Protein AF-A0A941NLG3-F1 (afdb_monomer_lite)

Radius of gyration: 41.36 Å; chains: 1; bounding box: 84×37×134 Å

Structure (mmCIF, N/CA/C/O backbone):
data_AF-A0A941NLG3-F1
#
_entry.id   AF-A0A941NLG3-F1
#
loop_
_atom_site.group_PDB
_atom_site.id
_atom_site.type_symbol
_atom_site.label_atom_id
_atom_site.label_alt_id
_atom_site.label_comp_id
_atom_site.label_asym_id
_atom_site.label_entity_id
_atom_site.label_seq_id
_atom_site.pdbx_PDB_ins_code
_atom_site.Cartn_x
_atom_site.Cartn_y
_atom_site.Cartn_z
_atom_site.occupancy
_atom_site.B_iso_or_equiv
_atom_site.auth_seq_id
_atom_site.auth_comp_id
_atom_site.auth_asym_id
_atom_site.auth_atom_id
_atom_site.pdbx_PDB_model_num
ATOM 1 N N . LEU A 1 1 ? -12.494 -14.602 -20.067 1.00 68.62 1 LEU A N 1
ATOM 2 C CA . LEU A 1 1 ? -12.617 -13.987 -18.723 1.00 68.62 1 LEU A CA 1
ATOM 3 C C . LEU A 1 1 ? -13.965 -13.295 -18.565 1.00 68.62 1 LEU A C 1
ATOM 5 O O . LEU A 1 1 ? -14.765 -13.778 -17.781 1.00 68.62 1 LEU A O 1
ATOM 9 N N . ASN A 1 2 ? -14.274 -12.268 -19.362 1.00 79.25 2 ASN A N 1
ATOM 10 C CA . ASN A 1 2 ? -15.507 -11.472 -19.199 1.00 79.25 2 ASN A CA 1
ATOM 11 C C . ASN A 1 2 ? -16.809 -12.283 -19.304 1.00 79.25 2 ASN A C 1
ATOM 13 O O . ASN A 1 2 ? -17.722 -12.085 -18.511 1.00 79.25 2 ASN A O 1
ATOM 17 N N . THR A 1 3 ? -16.872 -13.254 -20.218 1.00 78.94 3 THR A N 1
ATOM 18 C CA . THR A 1 3 ? -18.025 -14.158 -20.373 1.00 78.94 3 THR A CA 1
ATOM 19 C C . THR A 1 3 ? -18.253 -15.079 -19.174 1.00 78.94 3 THR A C 1
ATOM 21 O O . THR A 1 3 ? -19.396 -15.360 -18.837 1.00 78.94 3 THR A O 1
ATOM 24 N N . ALA A 1 4 ? -17.190 -15.517 -18.495 1.00 73.88 4 ALA A N 1
ATOM 25 C CA . ALA A 1 4 ? -17.286 -16.417 -17.343 1.00 73.88 4 ALA A CA 1
ATOM 26 C C . ALA A 1 4 ? -17.762 -15.709 -16.062 1.00 73.88 4 ALA A C 1
ATOM 28 O O . ALA A 1 4 ? -18.190 -16.367 -15.122 1.00 73.88 4 ALA A O 1
ATOM 29 N N . MET A 1 5 ? -17.701 -14.375 -16.025 1.00 78.06 5 MET A N 1
ATOM 30 C CA . MET A 1 5 ? -18.020 -13.571 -14.840 1.00 78.06 5 MET A CA 1
ATOM 31 C C . MET A 1 5 ? -19.452 -13.029 -14.841 1.00 78.06 5 MET A C 1
ATOM 33 O O . MET A 1 5 ? -19.782 -12.202 -13.995 1.00 78.06 5 MET A O 1
ATOM 37 N N . GLY A 1 6 ? -20.295 -13.438 -15.798 1.00 78.81 6 GLY A N 1
ATOM 38 C CA . GLY A 1 6 ? -21.723 -13.095 -15.824 1.00 78.81 6 GLY A CA 1
ATOM 39 C C . GLY A 1 6 ? -22.027 -11.590 -15.808 1.00 78.81 6 GLY A C 1
ATOM 40 O O . GLY A 1 6 ? -23.097 -11.187 -15.369 1.00 78.81 6 GLY A O 1
ATOM 41 N N . GLY A 1 7 ? -21.076 -10.749 -16.229 1.00 82.12 7 GLY A N 1
ATOM 42 C CA . GLY A 1 7 ? -21.200 -9.292 -16.164 1.00 82.12 7 GLY A CA 1
ATOM 43 C C . GLY A 1 7 ? -20.934 -8.667 -14.789 1.00 82.12 7 GLY A C 1
ATOM 44 O O . GLY A 1 7 ? -21.108 -7.462 -14.658 1.00 82.12 7 GLY A O 1
ATOM 45 N N . ALA A 1 8 ? -20.489 -9.421 -13.777 1.00 86.50 8 ALA A N 1
ATOM 46 C CA . ALA A 1 8 ? -20.117 -8.869 -12.468 1.00 86.50 8 ALA A CA 1
ATOM 47 C C . ALA A 1 8 ? -18.795 -8.081 -12.504 1.00 86.50 8 ALA A C 1
ATOM 49 O O . ALA A 1 8 ? -18.623 -7.099 -11.779 1.00 86.50 8 ALA A O 1
ATOM 50 N N . ALA A 1 9 ? -17.872 -8.483 -13.381 1.00 85.88 9 ALA A N 1
ATOM 51 C CA . ALA A 1 9 ? -16.594 -7.816 -13.595 1.00 85.88 9 ALA A CA 1
ATOM 52 C C . ALA A 1 9 ? -16.185 -7.839 -15.075 1.00 85.88 9 ALA A C 1
ATOM 54 O O . ALA A 1 9 ? -16.493 -8.780 -15.810 1.00 85.88 9 ALA A O 1
ATOM 55 N N . ILE A 1 10 ? -15.452 -6.807 -15.484 1.00 87.56 10 ILE A N 1
ATOM 56 C CA . ILE A 1 10 ? -14.858 -6.629 -16.807 1.00 87.56 10 ILE A CA 1
ATOM 57 C C . ILE A 1 10 ? -13.340 -6.613 -16.642 1.00 87.56 10 ILE A C 1
ATOM 59 O O . ILE A 1 10 ? -12.802 -5.875 -15.823 1.00 87.56 10 ILE A O 1
ATOM 63 N N . PHE A 1 11 ? -12.659 -7.424 -17.437 1.00 89.44 11 PHE A N 1
ATOM 64 C CA . PHE A 1 11 ? -11.212 -7.501 -17.553 1.00 89.44 11 PHE A CA 1
ATOM 65 C C . PHE A 1 11 ? -10.789 -6.885 -18.883 1.00 89.44 11 PHE A C 1
ATOM 67 O O . PHE A 1 11 ? -11.345 -7.237 -19.931 1.00 89.44 11 PHE A O 1
ATOM 74 N N . THR A 1 12 ? -9.775 -6.025 -18.838 1.00 90.62 12 THR A N 1
ATOM 75 C CA . THR A 1 12 ? -9.223 -5.342 -20.012 1.00 90.62 12 THR A CA 1
ATOM 76 C C . THR A 1 12 ? -7.717 -5.546 -20.054 1.00 90.62 12 THR A C 1
ATOM 78 O O . THR A 1 12 ? -7.033 -5.259 -19.075 1.00 90.62 12 THR A O 1
ATOM 81 N N . LEU A 1 13 ? -7.199 -6.037 -21.184 1.00 91.81 13 LEU A N 1
ATOM 82 C CA . LEU A 1 13 ? -5.766 -6.010 -21.468 1.00 91.81 13 LEU A CA 1
ATOM 83 C C . LEU A 1 13 ? -5.416 -4.611 -21.975 1.00 91.81 13 LEU A C 1
ATOM 85 O O . LEU A 1 13 ? -5.887 -4.191 -23.032 1.00 91.81 13 LEU A O 1
ATOM 89 N N . ASN A 1 14 ? -4.624 -3.892 -21.198 1.00 91.19 14 ASN A N 1
ATOM 90 C CA . ASN A 1 14 ? -4.189 -2.546 -21.519 1.00 91.19 14 ASN A CA 1
ATOM 91 C C . ASN A 1 14 ? -3.053 -2.587 -22.555 1.00 91.19 14 ASN A C 1
ATOM 93 O O . ASN A 1 14 ? -2.390 -3.609 -22.749 1.00 91.19 14 ASN A O 1
ATOM 97 N N . SER A 1 15 ? -2.791 -1.456 -23.211 1.00 93.06 15 SER A N 1
ATOM 98 C CA . SER A 1 15 ? -1.728 -1.336 -24.222 1.00 93.06 15 SER A CA 1
ATOM 99 C C . SER A 1 15 ? -0.315 -1.563 -23.671 1.00 93.06 15 SER A C 1
ATOM 101 O O . SER A 1 15 ? 0.600 -1.837 -24.440 1.00 93.06 15 SER A O 1
ATOM 103 N N . ASP A 1 16 ? -0.132 -1.448 -22.355 1.00 87.69 16 ASP A N 1
ATOM 104 C CA . ASP A 1 16 ? 1.122 -1.735 -21.648 1.00 87.69 16 ASP A CA 1
ATOM 105 C C . ASP A 1 16 ? 1.274 -3.219 -21.255 1.00 87.69 16 ASP A C 1
ATOM 107 O O . ASP A 1 16 ? 2.265 -3.601 -20.634 1.00 87.69 16 ASP A O 1
ATOM 111 N N . GLY A 1 17 ? 0.301 -4.064 -21.612 1.00 89.19 17 GLY A N 1
ATOM 112 C CA . GLY A 1 17 ? 0.284 -5.488 -21.290 1.00 89.19 17 GLY A CA 1
ATOM 113 C C . GLY A 1 17 ? -0.238 -5.820 -19.891 1.00 89.19 17 GLY A C 1
ATOM 114 O O . GLY A 1 17 ? -0.323 -7.000 -19.559 1.00 89.19 17 GLY A O 1
ATOM 115 N N . SER A 1 18 ? -0.616 -4.833 -19.073 1.00 88.69 18 SER A N 1
ATOM 116 C CA . SER A 1 18 ? -1.280 -5.078 -17.789 1.00 88.69 18 SER A CA 1
ATOM 117 C C . SER A 1 18 ? -2.747 -5.481 -17.985 1.00 88.69 18 SER A C 1
ATOM 119 O O . SER A 1 18 ? -3.383 -5.116 -18.974 1.00 88.69 18 SER A O 1
ATOM 121 N N . VAL A 1 19 ? -3.310 -6.233 -17.035 1.00 90.06 19 VAL A N 1
ATOM 122 C CA . VAL A 1 19 ? -4.747 -6.549 -17.014 1.00 90.06 19 VAL A CA 1
ATOM 123 C C . VAL A 1 19 ? -5.410 -5.726 -15.919 1.00 90.06 19 VAL A C 1
ATOM 125 O O . VAL A 1 19 ? -5.069 -5.863 -14.748 1.00 90.06 19 VAL A O 1
ATOM 128 N N . SER A 1 20 ? -6.375 -4.887 -16.291 1.00 86.81 20 SER A N 1
ATOM 129 C CA . SER A 1 20 ? -7.214 -4.150 -15.344 1.00 86.81 20 SER A CA 1
ATOM 130 C C . SER A 1 20 ? -8.547 -4.858 -15.122 1.00 86.81 20 SER A C 1
ATOM 132 O O . SER A 1 20 ? -9.056 -5.550 -16.006 1.00 86.81 20 SER A O 1
ATOM 134 N N . THR A 1 21 ? -9.114 -4.686 -13.927 1.00 85.38 21 THR A N 1
ATOM 135 C CA . THR A 1 21 ? -10.413 -5.248 -13.547 1.00 85.38 21 THR A CA 1
ATOM 136 C C . THR A 1 21 ? -11.351 -4.134 -13.102 1.00 85.38 21 THR A C 1
ATOM 138 O O . THR A 1 21 ? -11.034 -3.409 -12.160 1.00 85.38 21 THR A O 1
ATOM 141 N N . ALA A 1 22 ? -12.516 -4.024 -13.730 1.00 85.44 22 ALA A N 1
ATOM 142 C CA . ALA A 1 22 ? -13.567 -3.084 -13.362 1.00 85.44 22 ALA A CA 1
ATOM 143 C C . ALA A 1 22 ? -14.814 -3.852 -12.918 1.00 85.44 22 ALA A C 1
ATOM 145 O O . ALA A 1 22 ? -15.229 -4.806 -13.576 1.00 85.44 22 ALA A O 1
ATOM 146 N N . LYS A 1 23 ? -15.421 -3.450 -11.801 1.00 86.31 23 LYS A N 1
ATOM 147 C CA . LYS A 1 23 ? -16.693 -4.024 -11.349 1.00 86.31 23 LYS A CA 1
ATOM 148 C C . LYS A 1 23 ? -17.841 -3.417 -12.146 1.00 86.31 23 LYS A C 1
ATOM 150 O O . LYS A 1 23 ? -17.793 -2.243 -12.507 1.00 86.31 23 LYS A O 1
ATOM 155 N N . SER A 1 24 ? -18.881 -4.202 -12.390 1.00 84.81 24 SER A N 1
ATOM 156 C CA . SER A 1 24 ? -20.130 -3.661 -12.924 1.00 84.81 24 SER A CA 1
ATOM 157 C C . SER A 1 24 ? -20.839 -2.804 -11.878 1.00 84.81 24 SER A C 1
ATOM 159 O O . SER A 1 24 ? -20.788 -3.101 -10.684 1.00 84.81 24 SER A O 1
ATOM 161 N N . ALA A 1 25 ? -21.539 -1.760 -12.330 1.00 84.50 25 ALA A N 1
ATOM 162 C CA . ALA A 1 25 ? -22.321 -0.878 -11.464 1.00 84.50 25 ALA A CA 1
ATOM 163 C C . ALA A 1 25 ? -23.411 -1.628 -10.676 1.00 84.50 25 ALA A C 1
ATOM 165 O O . ALA A 1 25 ? -23.772 -1.209 -9.583 1.00 84.50 25 ALA A O 1
ATOM 166 N N . LEU A 1 26 ? -23.893 -2.764 -11.197 1.00 85.50 26 LEU A N 1
ATOM 167 C CA . LEU A 1 26 ? -24.867 -3.628 -10.518 1.00 85.50 26 LEU A CA 1
ATOM 168 C C . LEU A 1 26 ? -24.258 -4.440 -9.356 1.00 85.50 26 LEU A C 1
ATOM 170 O O . LEU A 1 26 ? -24.997 -5.039 -8.582 1.00 85.50 26 LEU A O 1
ATOM 174 N N . TYR A 1 27 ? -22.926 -4.475 -9.243 1.00 86.50 27 TYR A N 1
ATOM 175 C CA . TYR A 1 27 ? -22.173 -5.291 -8.286 1.00 86.50 27 TYR A CA 1
ATOM 176 C C . TYR A 1 27 ? -21.026 -4.489 -7.640 1.00 86.50 27 TYR A C 1
ATOM 178 O O . TYR A 1 27 ? -19.929 -5.013 -7.436 1.00 86.50 27 TYR A O 1
ATOM 186 N N . SER A 1 28 ? -21.249 -3.208 -7.325 1.00 82.00 28 SER A N 1
ATOM 187 C CA . SER A 1 28 ? -20.224 -2.298 -6.774 1.00 82.00 28 SER A CA 1
ATOM 188 C C . SER A 1 28 ? -19.527 -2.847 -5.521 1.00 82.00 28 SER A C 1
ATOM 190 O O . SER A 1 28 ? -18.303 -2.724 -5.370 1.00 82.00 28 SER A O 1
ATOM 192 N N . ASP A 1 29 ? -20.298 -3.520 -4.668 1.00 84.00 29 ASP A N 1
ATOM 193 C CA . ASP A 1 29 ? -19.856 -3.995 -3.353 1.00 84.00 29 ASP A CA 1
ATOM 194 C C . ASP A 1 29 ? -19.164 -5.363 -3.419 1.00 84.00 29 ASP A C 1
ATOM 196 O O . ASP A 1 29 ? -18.551 -5.816 -2.454 1.00 84.00 29 ASP A O 1
ATOM 200 N N . TYR A 1 30 ? -19.203 -6.023 -4.577 1.00 83.81 30 TYR A N 1
ATOM 201 C CA . TYR A 1 30 ? -18.624 -7.350 -4.743 1.00 83.81 30 TYR A CA 1
ATOM 202 C C . TYR A 1 30 ? -17.104 -7.253 -4.793 1.00 83.81 30 TYR A C 1
ATOM 204 O O . TYR A 1 30 ? -16.538 -6.331 -5.381 1.00 83.81 30 TYR A O 1
ATOM 212 N N . GLN A 1 31 ? -16.411 -8.218 -4.200 1.00 79.94 31 GLN A N 1
ATOM 213 C CA . GLN A 1 31 ? -14.958 -8.316 -4.291 1.00 79.94 31 GLN A CA 1
ATOM 214 C C . GLN A 1 31 ? -14.570 -9.510 -5.154 1.00 79.94 31 GLN A C 1
ATOM 216 O O . GLN A 1 31 ? -15.092 -10.611 -4.994 1.00 79.94 31 GLN A O 1
ATOM 221 N N . LEU A 1 32 ? -13.635 -9.285 -6.076 1.00 82.44 32 LEU A N 1
ATOM 222 C CA . LEU A 1 32 ? -13.057 -10.360 -6.864 1.00 82.44 32 LEU A CA 1
ATOM 223 C C . LEU A 1 32 ? -12.078 -11.143 -5.989 1.00 82.44 32 LEU A C 1
ATOM 225 O O . LEU A 1 32 ? -11.031 -10.617 -5.605 1.00 82.44 32 LEU A O 1
ATOM 229 N N . ASN A 1 33 ? -12.394 -12.408 -5.733 1.00 85.06 33 ASN A N 1
ATOM 230 C CA . ASN A 1 33 ? -11.494 -13.326 -5.055 1.00 85.06 33 ASN A CA 1
ATOM 231 C C . ASN A 1 33 ? -11.125 -14.495 -5.970 1.00 85.06 33 ASN A C 1
ATOM 233 O O . ASN A 1 33 ? -11.982 -15.060 -6.648 1.00 85.06 33 ASN A O 1
ATOM 237 N N . VAL A 1 34 ? -9.846 -14.865 -5.972 1.00 87.25 34 VAL A N 1
ATOM 238 C CA . VAL A 1 34 ? -9.349 -16.028 -6.712 1.00 87.25 34 VAL A CA 1
ATOM 239 C C . VAL A 1 34 ? -9.314 -17.211 -5.754 1.00 87.25 34 VAL A C 1
ATOM 241 O O . VAL A 1 34 ? -8.496 -17.242 -4.839 1.00 87.25 34 VAL A O 1
ATOM 244 N N . THR A 1 35 ? -10.210 -18.177 -5.957 1.00 87.81 35 THR A N 1
ATOM 245 C CA . THR A 1 35 ? -10.304 -19.398 -5.137 1.00 87.81 35 THR A CA 1
ATOM 246 C C . THR A 1 35 ? -9.395 -20.525 -5.631 1.00 87.81 35 THR A C 1
ATOM 248 O O . THR A 1 35 ? -9.057 -21.418 -4.861 1.00 87.81 35 THR A O 1
ATOM 251 N N . GLY A 1 36 ? -8.958 -20.469 -6.891 1.00 88.56 36 GLY A N 1
ATOM 252 C CA . GLY A 1 36 ? -7.983 -21.386 -7.471 1.00 88.56 36 GLY A CA 1
ATOM 253 C C . GLY A 1 36 ? -7.513 -20.919 -8.848 1.00 88.56 36 GLY A C 1
ATOM 254 O O . GLY A 1 36 ? -8.274 -20.305 -9.593 1.00 88.56 36 GLY A O 1
ATOM 255 N N . ASP A 1 37 ? -6.256 -21.215 -9.176 1.00 90.88 37 ASP A N 1
ATOM 256 C CA . ASP A 1 37 ? -5.672 -21.009 -10.503 1.00 90.88 37 ASP A CA 1
ATOM 257 C C . ASP A 1 37 ? -4.775 -22.209 -10.842 1.00 90.88 37 ASP A C 1
ATOM 259 O O . ASP A 1 37 ? -3.772 -22.456 -10.174 1.00 90.88 37 ASP A O 1
ATOM 263 N N . SER A 1 38 ? -5.159 -22.975 -11.865 1.00 93.06 38 SER A N 1
ATOM 264 C CA . SER A 1 38 ? -4.420 -24.150 -12.345 1.00 93.06 38 SER A CA 1
ATOM 265 C C . SER A 1 38 ? -3.520 -23.848 -13.546 1.00 93.06 38 SER A C 1
ATOM 267 O O . SER A 1 38 ? -2.965 -24.766 -14.150 1.00 93.06 38 SER A O 1
ATOM 269 N N . THR A 1 39 ? -3.413 -22.585 -13.956 1.00 93.31 39 THR A N 1
ATOM 270 C CA . THR A 1 39 ? -2.601 -22.190 -15.108 1.00 93.31 39 THR A CA 1
ATOM 271 C C . THR A 1 39 ? -1.119 -22.128 -14.749 1.00 93.31 39 THR A C 1
ATOM 273 O O . THR A 1 39 ? -0.739 -21.860 -13.609 1.00 93.31 39 THR A O 1
ATOM 276 N N . GLN A 1 40 ? -0.258 -22.368 -15.739 1.00 94.19 40 GLN A N 1
ATOM 277 C CA . GLN A 1 40 ? 1.193 -22.292 -15.581 1.00 94.19 40 GLN A CA 1
ATOM 278 C C . GLN A 1 40 ? 1.834 -21.681 -16.827 1.00 94.19 40 GLN A C 1
ATOM 280 O O . GLN A 1 40 ? 1.575 -22.106 -17.955 1.00 94.19 40 GLN A O 1
ATOM 285 N N . ARG A 1 41 ? 2.705 -20.689 -16.631 1.00 92.50 41 ARG A N 1
ATOM 286 C CA . ARG A 1 41 ? 3.483 -20.071 -17.708 1.00 92.50 41 ARG A CA 1
ATOM 287 C C . ARG A 1 41 ? 4.714 -20.914 -18.044 1.00 92.50 41 ARG A C 1
ATOM 289 O O . ARG A 1 41 ? 5.806 -20.655 -17.540 1.00 92.50 41 ARG A O 1
ATOM 296 N N . GLY A 1 42 ? 4.547 -21.891 -18.933 1.00 90.75 42 GLY A N 1
ATOM 297 C CA . GLY A 1 42 ? 5.646 -22.723 -19.440 1.00 90.75 42 GLY A CA 1
ATOM 298 C C . GLY A 1 42 ? 6.546 -23.251 -18.316 1.00 90.75 42 GLY A C 1
ATOM 299 O O . GLY A 1 42 ? 6.058 -23.693 -17.281 1.00 90.75 42 GLY A O 1
ATOM 300 N N . ALA A 1 43 ? 7.866 -23.136 -18.487 1.00 86.69 43 ALA A N 1
ATOM 301 C CA . ALA A 1 43 ? 8.841 -23.604 -17.499 1.00 86.69 43 ALA A CA 1
ATOM 302 C C . ALA A 1 43 ? 8.957 -22.726 -16.235 1.00 86.69 43 ALA A C 1
ATOM 304 O O . ALA A 1 43 ? 9.593 -23.146 -15.273 1.00 86.69 43 ALA A O 1
ATOM 305 N N . THR A 1 44 ? 8.381 -21.514 -16.205 1.00 86.62 44 THR A N 1
ATOM 306 C CA . THR A 1 44 ? 8.490 -20.639 -15.021 1.00 86.62 44 THR A CA 1
ATOM 307 C C . THR A 1 44 ? 7.474 -20.988 -13.936 1.00 86.62 44 THR A C 1
ATOM 309 O O . THR A 1 44 ? 7.610 -20.502 -12.818 1.00 86.62 44 THR A O 1
ATOM 312 N N . GLY A 1 45 ? 6.431 -21.770 -14.254 1.00 89.00 45 GLY A N 1
ATOM 313 C CA . GLY A 1 45 ? 5.401 -22.202 -13.296 1.00 89.00 45 GLY A CA 1
ATOM 314 C C . GLY A 1 45 ? 4.541 -21.072 -12.711 1.00 89.00 45 GLY A C 1
ATOM 315 O O . GLY A 1 45 ? 3.726 -21.304 -11.826 1.00 89.00 45 GLY A O 1
ATOM 316 N N . VAL A 1 46 ? 4.712 -19.836 -13.188 1.00 89.50 46 VAL A N 1
ATOM 317 C CA . VAL A 1 46 ? 3.953 -18.672 -12.714 1.00 89.50 46 VAL A CA 1
ATOM 318 C C . VAL A 1 46 ? 2.534 -18.767 -13.260 1.00 89.50 46 VAL A C 1
ATOM 320 O O . VAL A 1 46 ? 2.357 -18.879 -14.473 1.00 89.50 46 VAL A O 1
ATOM 323 N N . SER A 1 47 ? 1.540 -18.730 -12.377 1.00 92.31 47 SER A N 1
ATOM 324 C CA . SER A 1 47 ? 0.131 -18.775 -12.766 1.00 92.31 47 SER A CA 1
ATOM 325 C C . SER A 1 47 ? -0.331 -17.446 -13.374 1.00 92.31 47 SER A C 1
ATOM 327 O O . SER A 1 47 ? 0.277 -16.397 -13.145 1.00 92.31 47 SER A O 1
ATOM 329 N N . PHE A 1 48 ? -1.409 -17.472 -14.152 1.00 90.75 48 PHE A N 1
ATOM 330 C CA . PHE A 1 48 ? -1.991 -16.296 -14.793 1.00 90.75 48 PHE A CA 1
ATOM 331 C C . PHE A 1 48 ? -2.420 -15.248 -13.762 1.00 90.75 48 PHE A C 1
ATOM 333 O O . PHE A 1 48 ? -2.077 -14.073 -13.896 1.00 90.75 48 PHE A O 1
ATOM 340 N N . THR A 1 49 ? -3.112 -15.655 -12.694 1.00 91.00 49 THR A N 1
ATOM 341 C CA . THR A 1 49 ? -3.568 -14.719 -11.659 1.00 91.00 49 THR A CA 1
ATOM 342 C C . THR A 1 49 ? -2.406 -14.106 -10.894 1.00 91.00 49 THR A C 1
ATOM 344 O O . THR A 1 49 ? -2.488 -12.939 -10.522 1.00 91.00 49 THR A O 1
ATOM 347 N N . LYS A 1 50 ? -1.312 -14.853 -10.694 1.00 89.62 50 LYS A N 1
ATOM 348 C CA . LYS A 1 50 ? -0.087 -14.332 -10.077 1.00 89.62 50 LYS A CA 1
ATOM 349 C C . LYS A 1 50 ? 0.646 -13.362 -11.001 1.00 89.62 50 LYS A C 1
ATOM 351 O O . LYS A 1 50 ? 1.124 -12.337 -10.533 1.00 89.62 50 LYS A O 1
ATOM 356 N N . LEU A 1 51 ? 0.723 -13.675 -12.293 1.00 89.25 51 LEU A N 1
ATOM 357 C CA . LEU A 1 51 ? 1.404 -12.848 -13.290 1.00 89.25 51 LEU A CA 1
ATOM 358 C C . LEU A 1 51 ? 0.737 -11.481 -13.477 1.00 89.25 51 LEU A C 1
ATOM 360 O O . LEU A 1 51 ? 1.433 -10.490 -13.648 1.00 89.25 51 LEU A O 1
ATOM 364 N N . PHE A 1 52 ? -0.595 -11.445 -13.463 1.00 89.56 52 PHE A N 1
ATOM 365 C CA . PHE A 1 52 ? -1.375 -10.232 -13.716 1.00 89.56 52 PHE A CA 1
ATOM 366 C C . PHE A 1 52 ? -1.975 -9.602 -12.453 1.00 89.56 52 PHE A C 1
ATOM 368 O O . PHE A 1 52 ? -2.719 -8.631 -12.555 1.00 89.56 52 PHE A O 1
ATOM 375 N N . GLY A 1 53 ? -1.698 -10.146 -11.263 1.00 89.00 53 GLY A N 1
ATOM 376 C CA . GLY A 1 53 ? -2.186 -9.563 -10.011 1.00 89.00 53 GLY A CA 1
ATOM 377 C C . GLY A 1 53 ? -3.690 -9.650 -9.794 1.00 89.00 53 GLY A C 1
ATOM 378 O O . GLY A 1 53 ? -4.282 -8.727 -9.244 1.00 89.00 53 GLY A O 1
ATOM 379 N N . ILE A 1 54 ? -4.336 -10.719 -10.253 1.00 88.44 54 ILE A N 1
ATOM 380 C CA . ILE A 1 54 ? -5.796 -10.817 -10.223 1.00 88.44 54 ILE A CA 1
ATOM 381 C C . ILE A 1 54 ? -6.279 -11.265 -8.840 1.00 88.44 54 ILE A C 1
ATOM 383 O O . ILE A 1 54 ? -5.911 -12.336 -8.351 1.00 88.44 54 ILE A O 1
ATOM 387 N N . GLY A 1 55 ? -7.159 -10.460 -8.244 1.00 85.50 55 GLY A N 1
ATOM 388 C CA . GLY A 1 55 ? -7.676 -10.653 -6.889 1.00 85.50 55 GLY A CA 1
ATOM 389 C C . GLY A 1 55 ? -6.737 -10.093 -5.818 1.00 85.50 55 GLY A C 1
ATOM 390 O O . GLY A 1 55 ? -5.520 -10.040 -6.000 1.00 85.50 55 GLY A O 1
ATOM 391 N N . SER A 1 56 ? -7.307 -9.692 -4.680 1.00 80.75 56 SER A N 1
ATOM 392 C CA . SER A 1 56 ? -6.600 -8.930 -3.637 1.00 80.75 56 SER A CA 1
ATOM 393 C C . SER A 1 56 ? -5.320 -9.614 -3.141 1.00 80.75 56 SER A C 1
ATOM 395 O O . SER A 1 56 ? -4.297 -8.957 -2.967 1.00 80.75 56 SER A O 1
ATOM 397 N N . ASN A 1 57 ? -5.342 -10.943 -2.988 1.00 83.75 57 ASN A N 1
ATOM 398 C CA . ASN A 1 57 ? -4.187 -11.712 -2.517 1.00 83.75 57 ASN A CA 1
ATOM 399 C C . ASN A 1 57 ? -3.039 -11.742 -3.534 1.00 83.75 57 ASN A C 1
ATOM 401 O O . ASN A 1 57 ? -1.886 -11.536 -3.165 1.00 83.75 57 ASN A O 1
ATOM 405 N N . ASN A 1 58 ? -3.327 -11.988 -4.818 1.00 87.94 58 ASN A N 1
ATOM 406 C CA . ASN A 1 58 ? -2.276 -12.011 -5.840 1.00 87.94 58 ASN A CA 1
ATOM 407 C C . ASN A 1 58 ? -1.717 -10.612 -6.090 1.00 87.94 58 ASN A C 1
ATOM 409 O O . ASN A 1 58 ? -0.513 -10.478 -6.285 1.00 87.94 58 ASN A O 1
ATOM 413 N N . LEU A 1 59 ? -2.565 -9.579 -6.037 1.00 83.62 59 LEU A N 1
ATOM 414 C CA . LEU A 1 59 ? -2.128 -8.193 -6.147 1.00 83.62 59 LEU A CA 1
ATOM 415 C C . LEU A 1 59 ? -1.149 -7.826 -5.024 1.00 83.62 59 LEU A C 1
ATOM 417 O O . LEU A 1 59 ? -0.054 -7.352 -5.313 1.00 83.62 59 LEU A O 1
ATOM 421 N N . ALA A 1 60 ? -1.498 -8.121 -3.768 1.00 82.62 60 ALA A N 1
ATOM 422 C CA . ALA A 1 60 ? -0.610 -7.906 -2.625 1.00 82.62 60 ALA A CA 1
ATOM 423 C C . ALA A 1 60 ? 0.690 -8.722 -2.74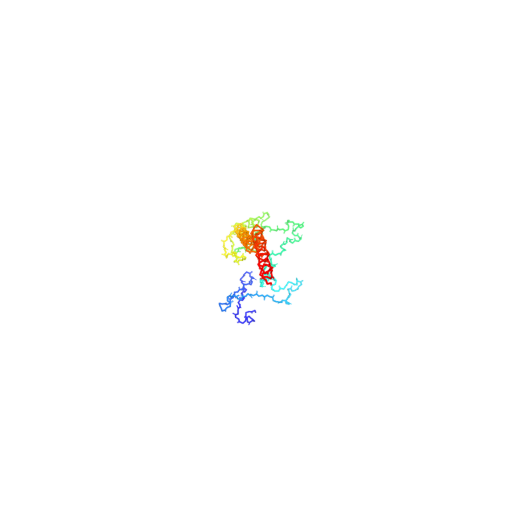4 1.00 82.62 60 ALA A C 1
ATOM 425 O O . ALA A 1 60 ? 1.777 -8.214 -2.475 1.00 82.62 60 ALA A O 1
ATOM 426 N N . ASN A 1 61 ? 0.601 -9.963 -3.231 1.00 83.62 61 ASN A N 1
ATOM 427 C CA . ASN A 1 61 ? 1.761 -10.831 -3.420 1.00 83.62 61 ASN A CA 1
ATOM 428 C C . ASN A 1 61 ? 2.724 -10.375 -4.534 1.00 83.62 61 ASN A C 1
ATOM 430 O O . ASN A 1 61 ? 3.843 -10.881 -4.600 1.00 83.62 61 ASN A O 1
ATOM 434 N N . GLN A 1 62 ? 2.337 -9.441 -5.408 1.00 81.00 62 GLN A N 1
ATOM 435 C CA . GLN A 1 62 ? 3.283 -8.831 -6.352 1.00 81.00 62 GLN A CA 1
ATOM 436 C C . GLN A 1 62 ? 4.217 -7.827 -5.675 1.00 81.00 62 GLN A C 1
ATOM 438 O O . GLN A 1 62 ? 5.300 -7.570 -6.190 1.00 81.00 62 GLN A O 1
ATOM 443 N N . ALA A 1 63 ? 3.810 -7.265 -4.532 1.00 78.31 63 ALA A N 1
ATOM 444 C CA . ALA A 1 63 ? 4.602 -6.288 -3.795 1.00 78.31 63 ALA A CA 1
ATOM 445 C C . ALA A 1 63 ? 5.625 -6.930 -2.837 1.00 78.31 63 ALA A C 1
ATOM 447 O O . ALA A 1 63 ? 6.438 -6.227 -2.236 1.00 78.31 63 ALA A O 1
ATOM 448 N N . VAL A 1 64 ? 5.595 -8.256 -2.671 1.00 80.69 64 VAL A N 1
ATOM 449 C CA . VAL A 1 64 ? 6.496 -8.982 -1.768 1.00 80.69 64 VAL A CA 1
ATOM 450 C C . VAL A 1 64 ? 7.623 -9.660 -2.546 1.00 80.69 64 VAL A C 1
ATOM 452 O O . VAL A 1 64 ? 7.428 -10.153 -3.654 1.00 80.69 64 VAL A O 1
ATOM 455 N N . ASN A 1 65 ? 8.805 -9.742 -1.929 1.00 77.81 65 ASN A N 1
ATOM 456 C CA . ASN A 1 65 ? 9.993 -10.420 -2.468 1.00 77.81 65 ASN A CA 1
ATOM 457 C C . ASN A 1 65 ? 10.603 -9.787 -3.733 1.00 77.81 65 ASN A C 1
ATOM 459 O O . ASN A 1 65 ? 11.117 -10.499 -4.599 1.00 77.81 65 ASN A O 1
ATOM 463 N N . PHE A 1 66 ? 10.613 -8.455 -3.831 1.00 82.25 66 PHE A N 1
ATOM 464 C CA . PHE A 1 66 ? 11.474 -7.788 -4.807 1.00 82.25 66 PHE A CA 1
ATOM 465 C C . PHE A 1 66 ? 12.940 -8.110 -4.512 1.00 82.25 66 PHE A C 1
ATOM 467 O O . PHE A 1 66 ? 13.442 -7.856 -3.418 1.00 82.25 66 PHE A O 1
ATOM 474 N N . ALA A 1 67 ? 13.632 -8.664 -5.502 1.00 86.12 67 ALA A N 1
ATOM 475 C CA . ALA A 1 67 ? 15.047 -8.974 -5.406 1.00 86.12 67 ALA A CA 1
ATOM 476 C C . ALA A 1 67 ? 15.761 -8.575 -6.694 1.00 86.12 67 ALA A C 1
ATOM 478 O O . ALA A 1 67 ? 15.249 -8.748 -7.803 1.00 86.12 67 ALA A O 1
ATOM 479 N N . VAL A 1 68 ? 16.986 -8.080 -6.547 1.00 87.69 68 VAL A N 1
ATOM 480 C CA . VAL A 1 68 ? 17.885 -7.900 -7.683 1.00 87.69 68 VAL A CA 1
ATOM 481 C C . VAL A 1 68 ? 18.287 -9.285 -8.185 1.00 87.69 68 VAL A C 1
ATOM 483 O O . VAL A 1 68 ? 18.664 -10.159 -7.403 1.00 87.69 68 VAL A O 1
ATOM 486 N N . THR A 1 69 ? 18.216 -9.501 -9.499 1.00 87.94 69 THR A N 1
ATOM 487 C CA . THR A 1 69 ? 18.634 -10.777 -10.097 1.00 87.94 69 THR A CA 1
ATOM 488 C C . THR A 1 69 ? 20.080 -11.085 -9.704 1.00 87.94 69 THR A C 1
ATOM 490 O O . THR A 1 69 ? 20.947 -10.219 -9.809 1.00 87.94 69 THR A O 1
ATOM 493 N N . SER A 1 70 ? 20.373 -12.325 -9.302 1.00 89.75 70 SER A N 1
ATOM 494 C CA . SER A 1 70 ? 21.697 -12.724 -8.790 1.00 89.75 70 SER A CA 1
ATOM 495 C C . SER A 1 70 ? 22.858 -12.395 -9.738 1.00 89.75 70 SER A C 1
ATOM 497 O O . SER A 1 70 ? 23.954 -12.077 -9.289 1.00 89.75 70 SER A O 1
ATOM 499 N N . GLN A 1 71 ? 22.611 -12.412 -11.049 1.00 90.19 71 GLN A N 1
ATOM 500 C CA . GLN A 1 71 ? 23.588 -12.024 -12.069 1.00 90.19 71 GLN A CA 1
ATOM 501 C C . GLN A 1 71 ? 23.943 -10.532 -12.028 1.00 90.19 71 GLN A C 1
ATOM 503 O O . GLN A 1 71 ? 25.081 -10.165 -12.296 1.00 90.19 71 GLN A O 1
ATOM 508 N N . VAL A 1 72 ? 22.976 -9.673 -11.703 1.00 91.25 72 VAL A N 1
ATOM 509 C CA . VAL A 1 72 ? 23.188 -8.231 -11.517 1.00 91.25 72 VAL A CA 1
ATOM 510 C C . VAL A 1 72 ? 23.828 -7.971 -10.155 1.00 91.25 72 VAL A C 1
ATOM 512 O O . VAL A 1 72 ? 24.772 -7.198 -10.067 1.00 91.25 72 VAL A O 1
ATOM 515 N N . ALA A 1 73 ? 23.385 -8.676 -9.110 1.00 92.56 73 ALA A N 1
ATOM 516 C CA . ALA A 1 73 ? 23.957 -8.550 -7.771 1.00 92.56 73 ALA A CA 1
ATOM 517 C C . ALA A 1 73 ? 25.452 -8.930 -7.723 1.00 92.56 73 ALA A C 1
ATOM 519 O O . ALA A 1 73 ? 26.231 -8.273 -7.042 1.00 92.56 73 ALA A O 1
ATOM 520 N N . LYS A 1 74 ? 25.867 -9.966 -8.469 1.00 94.44 74 LYS A N 1
ATOM 521 C CA . LYS A 1 74 ? 27.272 -10.409 -8.556 1.00 94.44 74 LYS A CA 1
ATOM 522 C C . LYS A 1 74 ? 28.144 -9.541 -9.467 1.00 94.44 74 LYS A C 1
ATOM 524 O O . LYS A 1 74 ? 29.361 -9.556 -9.320 1.00 94.44 74 LYS A O 1
ATOM 529 N N . ALA A 1 75 ? 27.542 -8.832 -10.418 1.00 93.00 75 ALA A N 1
ATOM 530 C CA . ALA A 1 75 ? 28.252 -7.996 -11.380 1.00 93.00 75 ALA A CA 1
ATOM 531 C C . ALA A 1 75 ? 27.390 -6.777 -11.762 1.00 93.00 75 ALA A C 1
ATOM 533 O O . ALA A 1 75 ? 26.726 -6.795 -12.806 1.00 93.00 75 ALA A O 1
ATOM 534 N N . PRO A 1 76 ? 27.392 -5.706 -10.941 1.00 87.81 76 PRO A N 1
ATOM 535 C CA . PRO A 1 76 ? 26.587 -4.507 -11.188 1.00 87.81 76 PRO A CA 1
ATOM 536 C C . PRO A 1 76 ? 26.890 -3.826 -12.528 1.00 87.81 76 PRO A C 1
ATOM 538 O O . PRO A 1 76 ? 26.011 -3.203 -13.116 1.00 87.81 76 PRO A O 1
ATOM 541 N N . GLN A 1 77 ? 28.102 -4.012 -13.066 1.00 84.62 77 GLN A N 1
ATOM 542 C CA . GLN A 1 77 ? 28.510 -3.501 -14.380 1.00 84.62 77 GLN A CA 1
ATOM 543 C C . GLN A 1 77 ? 27.701 -4.104 -15.543 1.00 84.62 77 GLN A C 1
ATOM 545 O O . GLN A 1 77 ? 27.784 -3.615 -16.664 1.00 84.62 77 GLN A O 1
ATOM 550 N N . ARG A 1 78 ? 26.909 -5.161 -15.301 1.00 84.88 78 ARG A N 1
ATOM 551 C CA . ARG A 1 78 ? 25.986 -5.737 -16.293 1.00 84.88 78 ARG A CA 1
ATOM 552 C C . ARG A 1 78 ? 24.728 -4.890 -16.506 1.00 84.88 78 ARG A C 1
ATOM 554 O O . ARG A 1 78 ? 23.972 -5.181 -17.430 1.00 84.88 78 ARG A O 1
ATOM 561 N N . ILE A 1 79 ? 24.482 -3.878 -15.671 1.00 85.75 79 ILE A N 1
ATOM 562 C CA . ILE A 1 79 ? 23.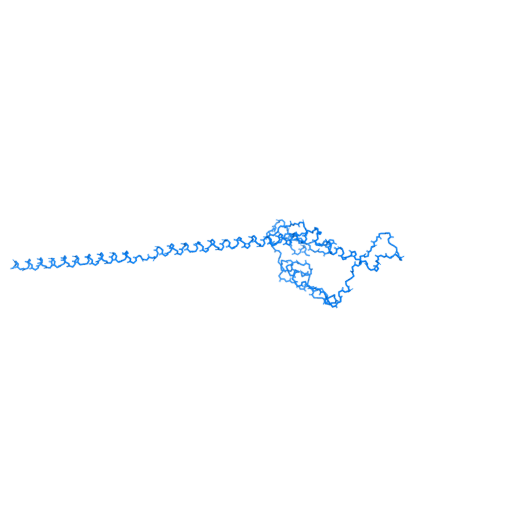417 -2.901 -15.906 1.00 85.75 79 ILE A CA 1
ATOM 563 C C . ILE A 1 79 ? 23.921 -1.892 -16.941 1.00 85.75 79 ILE A C 1
ATOM 565 O O . ILE A 1 79 ? 24.756 -1.040 -16.644 1.00 85.75 79 ILE A O 1
ATOM 569 N N . GLY A 1 80 ? 23.408 -1.989 -18.165 1.00 85.56 80 GLY A N 1
ATOM 570 C CA . GLY A 1 80 ? 23.624 -0.968 -19.184 1.00 85.56 80 GLY A CA 1
ATOM 571 C C . GLY A 1 80 ? 22.735 0.246 -18.921 1.00 85.56 80 GLY A C 1
ATOM 572 O O . GLY A 1 80 ? 21.518 0.106 -18.849 1.00 85.56 80 GLY A O 1
ATOM 573 N N . PHE A 1 81 ? 23.339 1.429 -18.803 1.00 88.38 81 PHE A N 1
ATOM 574 C CA . PHE A 1 81 ? 22.616 2.703 -18.679 1.00 88.38 81 PHE A CA 1
ATOM 575 C C . PHE A 1 81 ? 22.514 3.480 -19.999 1.00 88.38 81 PHE A C 1
ATOM 577 O O . PHE A 1 81 ? 21.944 4.567 -20.017 1.00 88.38 81 PHE A O 1
ATOM 584 N N . GLY A 1 82 ? 23.026 2.937 -21.104 1.00 90.00 82 GLY A N 1
ATOM 585 C CA . GLY A 1 82 ? 22.828 3.531 -22.423 1.00 90.00 82 GLY A CA 1
ATOM 586 C C . GLY A 1 82 ? 21.380 3.363 -22.873 1.00 90.00 82 GLY A C 1
ATOM 587 O O . GLY A 1 82 ? 20.847 2.253 -22.822 1.00 90.00 82 GLY A O 1
ATOM 588 N N . ILE A 1 83 ? 20.746 4.448 -23.316 1.00 89.12 8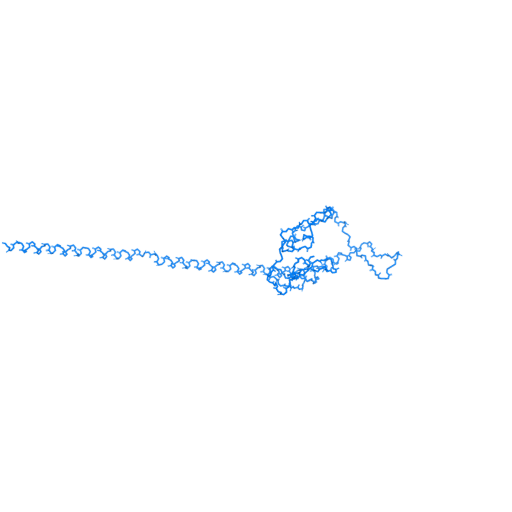3 ILE A N 1
ATOM 589 C CA . ILE A 1 83 ? 19.414 4.383 -23.928 1.00 89.12 83 ILE A CA 1
ATOM 590 C C . ILE A 1 83 ? 19.613 4.490 -25.442 1.00 89.12 83 ILE A C 1
ATOM 592 O O . ILE A 1 83 ? 20.058 5.541 -25.903 1.00 89.12 83 ILE A O 1
ATOM 596 N N . PRO A 1 84 ? 19.266 3.454 -26.230 1.00 89.00 84 PRO A N 1
ATOM 597 C CA . PRO A 1 84 ? 19.358 3.534 -27.679 1.00 89.00 84 PRO A CA 1
ATOM 598 C C . PRO A 1 84 ? 18.469 4.661 -28.214 1.00 89.00 84 PRO A C 1
ATOM 600 O O . PRO A 1 84 ? 17.244 4.608 -28.094 1.00 89.00 84 PRO A O 1
ATOM 603 N N . LYS A 1 85 ? 19.076 5.680 -28.827 1.00 87.06 85 LYS A N 1
ATOM 604 C CA . LYS A 1 85 ? 18.363 6.824 -29.416 1.00 87.06 85 LYS A CA 1
ATOM 605 C C . LYS A 1 85 ? 17.868 6.488 -30.822 1.00 87.06 85 LYS A C 1
ATOM 607 O O . LYS A 1 85 ? 18.338 7.047 -31.808 1.00 87.06 85 LYS A O 1
ATOM 612 N N . ILE A 1 86 ? 16.934 5.543 -30.910 1.00 90.75 86 ILE A N 1
ATOM 613 C CA . ILE A 1 86 ? 16.298 5.164 -32.176 1.00 90.75 86 ILE A CA 1
ATOM 614 C C . ILE A 1 86 ? 15.178 6.159 -32.482 1.00 90.75 86 ILE A C 1
ATOM 616 O O . ILE A 1 86 ? 14.252 6.339 -31.693 1.00 90.75 86 ILE A O 1
ATOM 620 N N . THR A 1 87 ? 15.256 6.792 -33.646 1.00 90.69 87 THR A N 1
ATOM 621 C CA . THR A 1 87 ? 14.235 7.699 -34.182 1.00 90.69 87 THR A CA 1
ATOM 622 C C . THR A 1 87 ? 13.817 7.229 -35.578 1.00 90.69 87 THR A C 1
ATOM 624 O O . THR A 1 87 ? 14.529 6.426 -36.181 1.00 90.69 87 THR A O 1
ATOM 627 N N . PRO A 1 88 ? 12.711 7.735 -36.155 1.00 94.00 88 PRO A N 1
ATOM 628 C CA . PRO A 1 88 ? 12.344 7.416 -37.538 1.00 94.00 88 PRO A CA 1
ATOM 629 C C . PRO A 1 88 ? 13.407 7.790 -38.588 1.00 94.00 88 PRO A C 1
ATOM 631 O O . PRO A 1 88 ? 13.342 7.295 -39.707 1.00 94.00 88 PRO A O 1
ATOM 634 N N . ALA A 1 89 ? 14.367 8.657 -38.243 1.00 92.50 89 ALA A N 1
ATOM 635 C CA . ALA A 1 89 ? 15.478 9.046 -39.112 1.00 92.50 89 ALA A CA 1
ATOM 636 C C . ALA A 1 89 ? 16.713 8.135 -38.980 1.00 92.50 89 ALA A C 1
ATOM 638 O O . ALA A 1 89 ? 17.655 8.285 -39.750 1.00 92.50 89 ALA A O 1
ATOM 639 N N . THR A 1 90 ? 16.727 7.222 -38.005 1.00 94.38 90 THR A N 1
ATOM 640 C CA . THR A 1 90 ? 17.866 6.339 -37.745 1.00 94.38 90 THR A CA 1
ATOM 641 C C . THR A 1 90 ? 18.020 5.312 -38.867 1.00 94.38 90 THR A C 1
ATOM 643 O O . THR A 1 90 ? 17.075 4.589 -39.185 1.00 94.38 90 THR A O 1
ATOM 646 N N . VAL A 1 91 ? 19.222 5.207 -39.432 1.00 93.44 91 VAL A N 1
ATOM 647 C CA . VAL A 1 91 ? 19.566 4.266 -40.508 1.00 93.44 91 VAL A CA 1
ATOM 648 C C . VAL A 1 91 ? 20.637 3.261 -40.072 1.00 93.44 91 VAL A C 1
ATOM 650 O O . VAL A 1 91 ? 21.308 3.420 -39.052 1.00 93.44 91 VAL A O 1
ATOM 653 N N . ALA A 1 92 ? 20.799 2.179 -40.841 1.00 89.94 92 ALA A N 1
ATOM 654 C CA . ALA A 1 92 ? 21.846 1.193 -40.585 1.00 89.94 92 ALA A CA 1
ATOM 655 C C . ALA A 1 92 ? 23.238 1.843 -40.684 1.00 89.94 92 ALA A C 1
ATOM 657 O O . ALA A 1 92 ? 23.577 2.431 -41.708 1.00 89.94 92 ALA A O 1
ATOM 658 N N . GLY A 1 93 ? 24.039 1.710 -39.624 1.00 89.19 93 GLY A N 1
ATOM 659 C CA . GLY A 1 93 ? 25.350 2.356 -39.494 1.00 89.19 93 GLY A CA 1
ATOM 660 C C . GLY A 1 93 ? 25.376 3.526 -38.505 1.00 89.19 93 GLY A C 1
ATOM 661 O O . GLY A 1 93 ? 26.463 3.914 -38.080 1.00 89.19 93 GLY A O 1
ATOM 662 N N . ASP A 1 94 ? 24.215 4.037 -38.077 1.00 91.88 94 ASP A N 1
ATOM 663 C CA . ASP A 1 94 ? 24.145 5.080 -37.052 1.00 91.88 94 ASP A CA 1
ATOM 664 C C . ASP A 1 94 ? 24.602 4.571 -35.679 1.00 91.88 94 ASP A C 1
ATOM 666 O O . ASP A 1 94 ? 24.219 3.490 -35.216 1.00 91.88 94 ASP A O 1
ATOM 670 N N . SER A 1 95 ? 25.378 5.399 -34.976 1.00 87.94 95 SER A N 1
ATOM 671 C CA . SER A 1 95 ? 25.716 5.162 -33.572 1.00 87.94 95 SER A CA 1
ATOM 672 C C . SER A 1 95 ? 24.562 5.614 -32.676 1.00 87.94 95 SER A C 1
ATOM 674 O O . SER A 1 95 ? 24.406 6.798 -32.381 1.00 87.94 95 SER A O 1
ATOM 676 N N . ILE A 1 96 ? 23.732 4.661 -32.251 1.00 89.38 96 ILE A N 1
ATOM 677 C CA . ILE A 1 96 ? 22.551 4.915 -31.405 1.00 89.38 96 ILE A CA 1
ATOM 678 C C . ILE A 1 96 ? 22.842 4.857 -29.899 1.00 89.38 96 ILE A C 1
ATOM 680 O O . ILE A 1 96 ? 21.991 5.243 -29.099 1.00 89.38 96 ILE A O 1
ATOM 684 N N . ILE A 1 97 ? 24.023 4.364 -29.516 1.00 88.44 97 ILE A N 1
ATOM 685 C CA . ILE A 1 97 ? 24.523 4.287 -28.138 1.00 88.44 97 ILE A C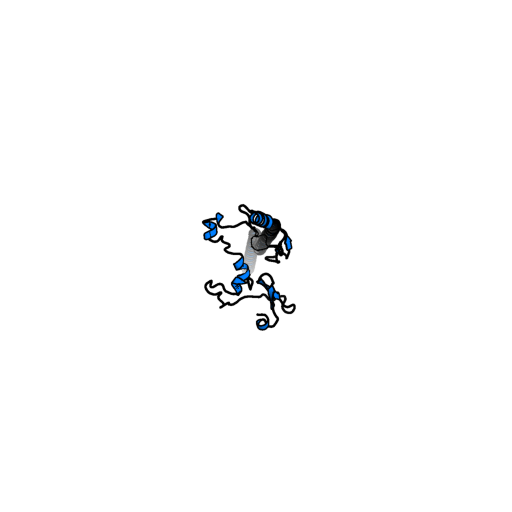A 1
ATOM 686 C C . ILE A 1 97 ? 26.023 4.574 -28.184 1.00 88.44 97 ILE A C 1
ATOM 688 O O . ILE A 1 97 ? 26.754 3.938 -28.941 1.00 88.44 97 ILE A O 1
ATOM 692 N N . SER A 1 98 ? 26.495 5.495 -27.350 1.00 85.81 98 SER A N 1
ATOM 693 C CA . SER A 1 98 ? 27.921 5.792 -27.200 1.00 85.81 98 SER A CA 1
ATOM 694 C C . SER A 1 98 ? 28.504 5.134 -25.951 1.00 85.81 98 SER A C 1
ATOM 696 O O . SER A 1 98 ? 27.825 4.979 -24.934 1.00 85.81 98 SER A O 1
ATOM 698 N N . GLY A 1 99 ? 29.796 4.796 -25.994 1.00 84.62 99 GLY A N 1
ATOM 699 C CA . GLY A 1 99 ? 30.531 4.406 -24.790 1.00 84.62 99 GLY A CA 1
ATOM 700 C C . GLY A 1 99 ? 30.448 5.512 -23.734 1.00 84.62 99 GLY A C 1
ATOM 701 O O . GLY A 1 99 ? 30.725 6.670 -24.034 1.00 84.62 99 GLY A O 1
ATOM 702 N N . GLY A 1 100 ? 30.028 5.161 -22.516 1.00 83.44 100 GLY A N 1
ATOM 703 C CA . GLY A 1 100 ? 29.831 6.118 -21.422 1.00 83.44 100 GLY A CA 1
ATOM 704 C C . GLY A 1 100 ? 28.464 6.813 -21.383 1.00 83.44 100 GLY A C 1
ATOM 705 O O . GLY A 1 100 ? 28.282 7.697 -20.551 1.00 83.44 100 GLY A O 1
ATOM 706 N N . ASP A 1 101 ? 27.500 6.431 -22.231 1.00 88.88 101 ASP A N 1
ATOM 707 C CA . ASP A 1 101 ? 26.134 6.964 -22.149 1.00 88.88 101 ASP A CA 1
ATOM 708 C C . ASP A 1 101 ? 25.482 6.630 -20.793 1.00 88.88 101 ASP A C 1
ATOM 710 O O . ASP A 1 101 ? 25.258 5.465 -20.453 1.00 88.88 101 ASP A O 1
ATOM 714 N N . ASN A 1 102 ? 25.180 7.675 -20.019 1.00 89.56 102 ASN A N 1
ATOM 715 C CA . ASN A 1 102 ? 24.538 7.604 -18.709 1.00 89.56 102 ASN A CA 1
ATOM 716 C C . ASN A 1 102 ? 23.074 8.079 -18.736 1.00 89.56 102 ASN A C 1
ATOM 718 O O . ASN A 1 102 ? 22.472 8.245 -17.671 1.00 89.56 102 ASN A O 1
ATOM 722 N N . SER A 1 103 ? 22.480 8.276 -19.920 1.00 90.75 103 SER A N 1
ATOM 723 C CA . SER A 1 103 ? 21.106 8.778 -20.074 1.00 90.75 103 SER A CA 1
ATOM 724 C C . SER A 1 103 ? 20.087 7.928 -19.306 1.00 90.75 103 SER A C 1
ATOM 726 O O . SER A 1 103 ? 19.150 8.461 -18.719 1.00 90.75 103 SER A O 1
ATOM 728 N N . GLY A 1 104 ? 20.283 6.610 -19.244 1.00 90.81 104 GLY A N 1
ATOM 729 C CA . GLY A 1 104 ? 19.454 5.686 -18.469 1.00 90.81 104 GLY A CA 1
ATOM 730 C C . GLY A 1 104 ? 19.648 5.787 -16.962 1.00 90.81 104 GLY A C 1
ATOM 731 O O . GLY A 1 104 ? 18.684 5.617 -16.222 1.00 90.81 104 GLY A O 1
ATOM 732 N N . ALA A 1 105 ? 20.851 6.120 -16.491 1.00 89.94 105 ALA A N 1
ATOM 733 C CA . ALA A 1 105 ? 21.088 6.376 -15.070 1.00 89.94 105 ALA A CA 1
ATOM 734 C C . ALA A 1 105 ? 20.384 7.668 -14.633 1.00 89.94 105 ALA A C 1
ATOM 736 O O . ALA A 1 105 ? 19.727 7.692 -13.596 1.00 89.94 105 ALA A O 1
ATOM 737 N N . ILE A 1 106 ? 20.448 8.710 -15.469 1.00 91.06 106 ILE A N 1
ATOM 738 C CA . ILE A 1 106 ? 19.713 9.966 -15.264 1.00 91.06 106 ILE A CA 1
ATOM 739 C C . ILE A 1 106 ? 18.201 9.711 -15.310 1.00 91.06 106 ILE A C 1
ATOM 741 O O . ILE A 1 106 ? 17.466 10.188 -14.449 1.00 91.06 106 ILE A O 1
ATOM 745 N N . ALA A 1 107 ? 17.720 8.920 -16.274 1.00 90.62 107 ALA A N 1
ATOM 746 C CA . ALA A 1 107 ? 16.311 8.547 -16.348 1.00 90.62 107 ALA A CA 1
ATOM 747 C C . ALA A 1 107 ? 15.858 7.805 -15.082 1.00 90.62 107 ALA A C 1
ATOM 749 O O . ALA A 1 107 ? 14.812 8.144 -14.537 1.00 90.62 107 ALA A O 1
ATOM 750 N N . LEU A 1 108 ? 16.659 6.856 -14.579 1.00 89.19 108 LEU A N 1
ATOM 751 C CA . LEU A 1 108 ? 16.389 6.135 -13.334 1.00 89.19 108 LEU A CA 1
ATOM 752 C C . LEU A 1 108 ? 16.367 7.070 -12.119 1.00 89.19 108 LEU A C 1
ATOM 754 O O . LEU A 1 108 ? 15.454 6.975 -11.305 1.00 89.19 108 LEU A O 1
ATOM 758 N N . GLN A 1 109 ? 17.320 7.996 -12.010 1.00 90.31 109 GLN A N 1
ATOM 759 C CA . GLN A 1 109 ? 17.316 9.020 -10.963 1.00 90.31 109 GLN A CA 1
ATOM 760 C C . GLN A 1 109 ? 16.024 9.848 -11.008 1.00 90.31 109 GLN A C 1
ATOM 762 O O . GLN A 1 109 ? 15.391 10.078 -9.978 1.00 90.31 109 GLN A O 1
ATOM 767 N N . ASN A 1 110 ? 15.600 10.246 -12.208 1.00 90.56 110 ASN A N 1
ATOM 768 C CA . ASN A 1 110 ? 14.398 11.048 -12.406 1.00 90.56 110 ASN A CA 1
ATOM 769 C C . ASN A 1 110 ? 13.100 10.278 -12.119 1.00 90.56 110 ASN A C 1
ATOM 771 O O . ASN A 1 110 ? 12.079 10.917 -11.880 1.00 90.56 110 ASN A O 1
ATOM 775 N N . VAL A 1 111 ? 13.112 8.937 -12.083 1.00 88.75 111 VAL A N 1
ATOM 776 C CA . VAL A 1 111 ? 11.925 8.144 -11.706 1.00 88.75 111 VAL A CA 1
ATOM 777 C C . VAL A 1 111 ? 11.429 8.507 -10.307 1.00 88.75 111 VAL A C 1
ATOM 779 O O . VAL A 1 111 ? 10.219 8.501 -10.105 1.00 88.75 111 VAL A O 1
ATOM 782 N N . MET A 1 112 ? 12.319 8.853 -9.369 1.00 84.75 112 MET A N 1
ATOM 783 C CA . MET A 1 112 ? 11.914 9.212 -8.003 1.00 84.75 112 MET A CA 1
ATOM 784 C C . MET A 1 112 ? 11.084 10.500 -7.948 1.00 84.75 112 MET A C 1
ATOM 786 O O . MET A 1 112 ? 10.156 10.579 -7.149 1.00 84.75 112 MET A O 1
ATOM 790 N N . ASN A 1 113 ? 11.381 11.463 -8.827 1.00 87.06 113 ASN A N 1
ATOM 791 C CA . ASN A 1 113 ? 10.752 12.789 -8.840 1.00 87.06 113 ASN A CA 1
ATOM 792 C C . ASN A 1 113 ? 9.620 12.913 -9.868 1.00 87.06 113 ASN A C 1
ATOM 794 O O . ASN A 1 113 ? 8.906 13.909 -9.883 1.00 87.06 113 ASN A O 1
ATOM 798 N N . ALA A 1 114 ? 9.490 11.949 -10.778 1.00 92.06 114 ALA A N 1
ATOM 799 C CA . ALA A 1 114 ? 8.460 11.981 -11.801 1.00 92.06 114 ALA A CA 1
ATOM 800 C C . ALA A 1 114 ? 7.110 11.567 -11.212 1.00 92.06 114 ALA A C 1
ATOM 802 O O . ALA A 1 114 ? 6.999 10.488 -10.629 1.00 92.06 114 ALA A O 1
ATOM 803 N N . ASP A 1 115 ? 6.079 12.375 -11.455 1.00 93.75 115 ASP A N 1
ATOM 804 C CA . ASP A 1 115 ? 4.716 12.036 -11.059 1.00 93.75 115 ASP A CA 1
ATOM 805 C C . ASP A 1 115 ? 4.258 10.719 -11.689 1.00 93.75 115 ASP A C 1
ATOM 807 O O . ASP A 1 115 ? 4.334 10.517 -12.910 1.00 93.75 115 ASP A O 1
ATOM 811 N N . ARG A 1 116 ? 3.716 9.835 -10.853 1.00 91.19 116 ARG A N 1
ATOM 812 C CA . ARG A 1 116 ? 3.102 8.569 -11.252 1.00 91.19 116 ARG A CA 1
ATOM 813 C C . ARG A 1 116 ? 1.676 8.502 -10.736 1.00 91.19 116 ARG A C 1
ATOM 815 O O . ARG A 1 116 ? 1.343 9.073 -9.706 1.00 91.19 116 ARG A O 1
ATOM 822 N N . ASN A 1 117 ? 0.831 7.787 -11.471 1.00 91.50 117 ASN A N 1
ATOM 823 C CA . ASN A 1 117 ? -0.520 7.490 -11.019 1.00 91.50 117 ASN A CA 1
ATOM 824 C C . ASN A 1 117 ? -0.460 6.303 -10.057 1.00 91.50 117 ASN A C 1
ATOM 826 O O . ASN A 1 117 ? -0.082 5.202 -10.463 1.00 91.50 117 ASN A O 1
ATOM 830 N N . PHE A 1 118 ? -0.871 6.521 -8.815 1.00 89.81 118 PHE A N 1
ATOM 831 C CA . PHE A 1 118 ? -1.051 5.476 -7.820 1.00 89.81 118 PHE A CA 1
ATOM 832 C C . PHE A 1 118 ? -2.548 5.173 -7.675 1.00 89.81 118 PHE A C 1
ATOM 834 O O . PHE A 1 118 ? -3.333 6.088 -7.402 1.00 89.81 118 PHE A O 1
ATOM 841 N N . PRO A 1 119 ? -2.988 3.916 -7.879 1.00 84.94 119 PRO A N 1
ATOM 842 C CA . PRO A 1 119 ? -4.368 3.537 -7.612 1.00 84.94 119 PRO A CA 1
ATOM 843 C C . PRO A 1 119 ? -4.656 3.624 -6.109 1.00 84.94 119 PRO A C 1
ATOM 845 O O . PRO A 1 119 ? -3.760 3.462 -5.281 1.00 84.94 119 PRO A O 1
ATOM 848 N N . GLY A 1 120 ? -5.922 3.852 -5.758 1.00 85.44 120 GLY A N 1
ATOM 849 C CA . GLY A 1 120 ? -6.333 3.869 -4.358 1.00 85.44 120 GLY A CA 1
ATOM 850 C C . GLY A 1 120 ? -6.149 2.494 -3.711 1.00 85.44 120 GLY A C 1
ATOM 851 O O . GLY A 1 120 ? -6.578 1.480 -4.267 1.00 85.44 120 GLY A O 1
ATOM 852 N N . ALA A 1 121 ? -5.508 2.456 -2.545 1.00 80.06 121 ALA A N 1
ATOM 853 C CA . ALA A 1 121 ? -5.193 1.233 -1.815 1.00 80.06 121 ALA A CA 1
ATOM 854 C C . ALA A 1 121 ? -5.050 1.511 -0.313 1.00 80.06 121 ALA A C 1
ATOM 856 O O . ALA A 1 121 ? -4.588 2.574 0.084 1.00 80.06 121 ALA A O 1
ATOM 857 N N . GLY A 1 122 ? -5.436 0.553 0.537 1.00 78.12 122 GLY A N 1
ATOM 858 C CA . GLY A 1 122 ? -5.165 0.622 1.981 1.00 78.12 122 GLY A CA 1
ATOM 859 C C . GLY A 1 122 ? -5.741 1.853 2.699 1.00 78.12 122 GLY A C 1
ATOM 860 O O . GLY A 1 122 ? -5.145 2.320 3.661 1.00 78.12 122 GLY A O 1
ATOM 861 N N . GLY A 1 123 ? -6.869 2.397 2.225 1.00 80.25 123 GLY A N 1
ATOM 862 C CA . GLY A 1 123 ? -7.468 3.626 2.770 1.00 80.25 123 GLY A CA 1
ATOM 863 C C . GLY A 1 123 ? -6.900 4.927 2.193 1.00 80.25 123 GLY A C 1
ATOM 864 O O . GLY A 1 123 ? -7.334 6.000 2.596 1.00 80.25 123 GLY A O 1
ATOM 865 N N . ILE A 1 124 ? -5.978 4.841 1.234 1.00 87.31 124 ILE A N 1
ATOM 866 C CA . ILE A 1 124 ? -5.436 5.977 0.486 1.00 87.31 124 ILE A CA 1
ATOM 867 C C . ILE A 1 124 ? -6.191 6.089 -0.841 1.00 87.31 124 ILE A C 1
ATOM 869 O O . ILE A 1 124 ? -6.361 5.095 -1.553 1.00 87.31 124 ILE A O 1
ATOM 873 N N . SER A 1 125 ? -6.665 7.290 -1.170 1.00 89.56 125 SER A N 1
ATOM 874 C CA . SER A 1 125 ? -7.336 7.581 -2.443 1.00 89.56 125 SER A CA 1
ATOM 875 C C . SER A 1 125 ? -6.364 7.515 -3.623 1.00 89.56 125 SER A C 1
ATOM 877 O O . SER A 1 125 ? -5.158 7.674 -3.462 1.00 89.56 125 SER A O 1
ATOM 879 N N . ALA A 1 126 ? -6.888 7.296 -4.831 1.00 91.19 126 ALA A N 1
ATOM 880 C CA . ALA A 1 126 ? -6.060 7.374 -6.032 1.00 91.19 126 ALA A CA 1
ATOM 881 C C . ALA A 1 126 ? -5.474 8.787 -6.180 1.00 91.19 126 ALA A C 1
ATOM 883 O O . ALA A 1 126 ? -6.204 9.772 -6.057 1.00 91.19 126 ALA A O 1
ATOM 884 N N . GLN A 1 127 ? -4.176 8.878 -6.460 1.00 93.06 127 GLN A N 1
ATOM 885 C CA . GLN A 1 127 ? -3.452 10.147 -6.528 1.00 93.06 127 GLN A CA 1
ATOM 886 C C . GLN A 1 127 ? -2.336 10.107 -7.568 1.00 93.06 127 GLN A C 1
ATOM 888 O O . GLN A 1 127 ? -1.904 9.038 -8.008 1.00 93.06 127 GLN A O 1
ATOM 893 N N . ARG A 1 128 ? -1.906 11.293 -7.999 1.00 94.88 128 ARG A N 1
ATOM 894 C CA . ARG A 1 128 ? -0.822 11.474 -8.961 1.00 94.88 128 ARG A CA 1
ATOM 895 C C . ARG A 1 128 ? 0.243 12.362 -8.340 1.00 94.88 128 ARG A C 1
ATOM 897 O O . ARG A 1 128 ? 0.008 13.553 -8.181 1.00 94.88 128 ARG A O 1
ATOM 904 N N . GLU A 1 129 ? 1.380 11.770 -8.013 1.00 94.19 129 GLU A N 1
ATOM 905 C CA . GLU A 1 129 ? 2.465 12.428 -7.281 1.00 94.19 129 GLU A CA 1
ATOM 906 C C . GLU A 1 129 ? 3.788 11.675 -7.475 1.00 94.19 129 GLU A C 1
ATOM 908 O O . GLU A 1 129 ? 3.820 10.605 -8.097 1.00 94.19 129 GLU A O 1
ATOM 913 N N . SER A 1 130 ? 4.889 12.242 -6.983 1.00 94.19 130 SER A N 1
ATOM 914 C CA . SER A 1 130 ? 6.197 11.588 -6.991 1.00 94.19 130 SER A CA 1
ATOM 915 C C . SER A 1 130 ? 6.227 10.386 -6.037 1.00 94.19 130 SER A C 1
ATOM 917 O O . SER A 1 130 ? 5.407 10.264 -5.124 1.00 94.19 130 SER A O 1
ATOM 919 N N . LEU A 1 131 ? 7.196 9.480 -6.204 1.00 90.62 131 LEU A N 1
ATOM 920 C CA . LEU A 1 131 ? 7.330 8.334 -5.296 1.00 90.62 131 LEU A CA 1
ATOM 921 C C . LEU A 1 131 ? 7.647 8.777 -3.858 1.00 90.62 131 LEU A C 1
ATOM 923 O O . LEU A 1 131 ? 7.193 8.142 -2.906 1.00 90.62 131 LEU A O 1
ATOM 927 N N . SER A 1 132 ? 8.421 9.854 -3.695 1.00 91.12 132 SER A N 1
ATOM 928 C CA . SER A 1 132 ? 8.728 10.426 -2.381 1.00 91.12 132 SER A CA 1
ATOM 929 C C . SER A 1 132 ? 7.491 10.987 -1.688 1.00 91.12 132 SER A C 1
ATOM 931 O O . SER A 1 132 ? 7.302 10.724 -0.500 1.00 91.12 132 SER A O 1
ATOM 933 N N . ASP A 1 133 ? 6.637 11.700 -2.424 1.00 92.38 133 ASP A N 1
ATOM 934 C CA . ASP A 1 133 ? 5.412 12.280 -1.866 1.00 92.38 133 ASP A CA 1
ATOM 935 C C . ASP A 1 133 ? 4.400 11.183 -1.523 1.00 92.38 133 ASP A C 1
ATOM 937 O O . ASP A 1 133 ? 3.835 11.191 -0.430 1.00 92.38 133 ASP A O 1
ATOM 941 N N . TYR A 1 134 ? 4.285 10.153 -2.371 1.00 92.31 134 TYR A N 1
ATOM 942 C CA . TYR A 1 134 ? 3.462 8.976 -2.076 1.00 92.31 134 TYR A CA 1
ATOM 943 C C . TYR A 1 134 ? 3.923 8.218 -0.834 1.00 92.31 134 TYR A C 1
ATOM 945 O O . TYR A 1 134 ? 3.110 7.802 -0.008 1.00 92.31 134 TYR A O 1
ATOM 953 N N . ALA A 1 135 ? 5.235 8.054 -0.651 1.00 90.56 135 ALA A N 1
ATOM 954 C CA . ALA A 1 135 ? 5.761 7.456 0.569 1.00 90.56 135 ALA A CA 1
ATOM 955 C C . ALA A 1 135 ? 5.425 8.318 1.798 1.00 90.56 135 ALA A C 1
ATOM 957 O O . ALA A 1 135 ? 5.000 7.782 2.821 1.00 90.56 135 ALA A O 1
ATOM 958 N N . ALA A 1 136 ? 5.565 9.644 1.701 1.00 91.75 136 ALA A N 1
ATOM 959 C CA . ALA A 1 136 ? 5.228 10.563 2.784 1.00 91.75 136 ALA A CA 1
ATOM 960 C C . ALA A 1 136 ? 3.729 10.529 3.134 1.00 91.75 136 ALA A C 1
ATOM 962 O O . ALA A 1 136 ? 3.387 10.435 4.316 1.00 91.75 136 ALA A O 1
ATOM 963 N N . SER A 1 137 ? 2.843 10.530 2.133 1.00 91.19 137 SER A N 1
ATOM 964 C CA . SER A 1 137 ? 1.390 10.446 2.326 1.00 91.19 137 SER A CA 1
ATOM 965 C C . SER A 1 137 ? 0.980 9.105 2.944 1.00 91.19 137 SER A C 1
ATOM 967 O O . SER A 1 137 ? 0.172 9.071 3.876 1.00 91.19 137 SER A O 1
ATOM 969 N N . PHE A 1 138 ? 1.618 8.006 2.529 1.00 91.25 138 PHE A N 1
ATOM 970 C CA . PHE A 1 138 ? 1.457 6.696 3.155 1.00 91.25 138 PHE A CA 1
ATOM 971 C C . PHE A 1 138 ? 1.867 6.704 4.636 1.00 91.25 138 PHE A C 1
ATOM 973 O O . PHE A 1 138 ? 1.082 6.287 5.491 1.00 91.25 138 PHE A O 1
ATOM 980 N N . TYR A 1 139 ? 3.058 7.217 4.969 1.00 92.62 139 TYR A N 1
ATOM 981 C CA . TYR A 1 139 ? 3.510 7.314 6.364 1.00 92.62 139 TYR A CA 1
ATOM 982 C C . TYR A 1 139 ? 2.582 8.185 7.213 1.00 92.62 139 TYR A C 1
ATOM 984 O O . TYR A 1 139 ? 2.270 7.822 8.351 1.00 92.62 139 TYR A O 1
ATOM 992 N N . GLN A 1 140 ? 2.105 9.303 6.665 1.00 92.81 140 GLN A N 1
ATOM 993 C CA . GLN A 1 140 ? 1.135 10.162 7.333 1.00 92.81 140 GLN A CA 1
ATOM 994 C C . GLN A 1 140 ? -0.162 9.403 7.625 1.00 92.81 140 GLN A C 1
ATOM 996 O O . GLN A 1 140 ? -0.624 9.416 8.762 1.00 92.81 140 GLN A O 1
ATOM 1001 N N . GLN A 1 141 ? -0.724 8.703 6.638 1.00 91.75 141 GLN A N 1
ATOM 1002 C CA . GLN A 1 141 ? -1.969 7.955 6.803 1.00 91.75 141 GLN A CA 1
ATOM 1003 C C . GLN A 1 141 ? -1.842 6.859 7.868 1.00 91.75 141 GLN A C 1
ATOM 1005 O O . GLN A 1 141 ? -2.724 6.717 8.718 1.00 91.75 141 GLN A O 1
ATOM 1010 N N . VAL A 1 142 ? -0.737 6.105 7.852 1.00 93.31 142 VAL A N 1
ATOM 1011 C CA . VAL A 1 142 ? -0.450 5.079 8.867 1.00 93.31 142 VAL A CA 1
ATOM 1012 C C . VAL A 1 142 ? -0.328 5.711 10.253 1.00 93.31 142 VAL A C 1
ATOM 1014 O O . VAL A 1 142 ? -0.903 5.194 11.208 1.00 93.31 142 VAL A O 1
ATOM 1017 N N . SER A 1 143 ? 0.357 6.850 10.366 1.00 95.06 143 SER A N 1
ATOM 1018 C CA . SER A 1 143 ? 0.493 7.589 11.626 1.00 95.06 143 SER A CA 1
ATOM 1019 C C . SER A 1 143 ? -0.857 8.089 12.149 1.00 95.06 143 SER A C 1
ATOM 1021 O O . SER A 1 143 ? -1.198 7.862 13.309 1.00 95.06 143 SER A O 1
ATOM 1023 N N . THR A 1 144 ? -1.680 8.699 11.292 1.00 94.50 144 THR A N 1
ATOM 1024 C CA . THR A 1 144 ? -3.031 9.150 11.651 1.00 94.50 144 THR A CA 1
ATOM 1025 C C . THR A 1 144 ? -3.902 7.987 12.120 1.00 94.50 144 THR A C 1
ATOM 1027 O O . THR A 1 144 ? -4.562 8.103 13.153 1.00 94.50 144 THR A O 1
ATOM 1030 N N . LEU A 1 145 ? -3.874 6.856 11.408 1.00 94.62 145 LEU A N 1
ATOM 1031 C CA . LEU A 1 145 ? -4.615 5.660 11.803 1.00 94.62 145 LEU A CA 1
ATOM 1032 C C . LEU A 1 145 ? -4.111 5.104 13.139 1.00 94.62 145 LEU A C 1
ATOM 1034 O O . LEU A 1 145 ? -4.920 4.794 14.009 1.00 94.62 145 LEU A O 1
ATOM 1038 N N . SER A 1 146 ? -2.793 5.024 13.327 1.00 96.50 146 SER A N 1
ATOM 1039 C CA . SER A 1 146 ? -2.188 4.566 14.578 1.00 96.50 146 SER A CA 1
ATOM 1040 C C . SER A 1 146 ? -2.608 5.446 15.753 1.00 96.50 146 SER A C 1
ATOM 1042 O O . SER A 1 146 ? -3.045 4.926 16.774 1.00 96.50 146 SER A O 1
ATOM 1044 N N . ASN A 1 147 ? -2.539 6.770 15.606 1.00 97.06 147 ASN A N 1
ATOM 1045 C CA . ASN A 1 147 ? -2.940 7.709 16.654 1.00 97.06 147 ASN A CA 1
ATOM 1046 C C . ASN A 1 147 ? -4.432 7.595 16.980 1.00 97.06 147 ASN A C 1
ATOM 1048 O O . ASN A 1 147 ? -4.803 7.599 18.152 1.00 97.06 147 ASN A O 1
ATOM 1052 N N . ALA A 1 148 ? -5.287 7.444 15.964 1.00 96.69 148 ALA A N 1
ATOM 1053 C CA . ALA A 1 148 ? -6.717 7.238 16.167 1.00 96.69 148 ALA A CA 1
ATOM 1054 C C . ALA A 1 148 ? -7.005 5.931 16.923 1.00 96.69 148 ALA A C 1
ATOM 1056 O O . ALA A 1 148 ? -7.830 5.917 17.834 1.00 96.69 148 ALA A O 1
ATOM 1057 N N . VAL A 1 149 ? -6.314 4.838 16.580 1.00 97.50 149 VAL A N 1
ATOM 1058 C CA . VAL A 1 149 ? -6.452 3.548 17.273 1.00 97.50 149 VAL A CA 1
ATOM 1059 C C . VAL A 1 149 ? -5.974 3.645 18.722 1.00 97.50 149 VAL A C 1
ATOM 1061 O O . VAL A 1 149 ? -6.703 3.210 19.609 1.00 97.50 149 VAL A O 1
ATOM 1064 N N . THR A 1 150 ? -4.822 4.268 18.982 1.00 98.06 150 THR A N 1
ATOM 1065 C CA . THR A 1 150 ? -4.315 4.487 20.347 1.00 98.06 150 THR A CA 1
ATOM 1066 C C . THR A 1 150 ? -5.283 5.328 21.174 1.00 98.06 150 THR A C 1
ATOM 1068 O O . THR A 1 150 ? -5.623 4.955 22.293 1.00 98.06 150 THR A O 1
ATOM 1071 N N . GLN A 1 151 ? -5.791 6.431 20.618 1.00 98.19 151 GLN A N 1
ATOM 1072 C CA . GLN A 1 151 ? -6.755 7.284 21.311 1.00 98.19 151 GLN A CA 1
ATOM 1073 C C . GLN A 1 151 ? -8.054 6.533 21.626 1.00 98.19 151 GLN A C 1
ATOM 1075 O O . GLN A 1 151 ? -8.578 6.639 22.735 1.00 98.19 151 GLN A O 1
ATOM 1080 N N . ASN A 1 152 ? -8.558 5.752 20.666 1.00 98.00 152 ASN A N 1
ATOM 1081 C CA . ASN A 1 152 ? -9.733 4.912 20.869 1.00 98.00 152 ASN A CA 1
ATOM 1082 C C . ASN A 1 152 ? -9.492 3.864 21.957 1.00 98.00 152 ASN A C 1
ATOM 1084 O O . ASN A 1 152 ? -10.382 3.640 22.771 1.00 98.00 152 ASN A O 1
ATOM 1088 N N . GLN A 1 153 ? -8.310 3.244 21.991 1.00 98.25 153 GLN A N 1
ATOM 1089 C CA . GLN A 1 153 ? -7.945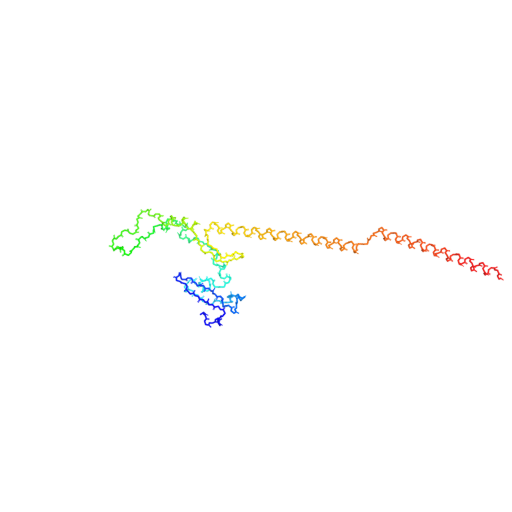 2.292 23.035 1.00 98.25 153 GLN A CA 1
ATOM 1090 C C . GLN A 1 153 ? -7.991 2.952 24.418 1.00 98.25 153 GLN A C 1
ATOM 1092 O O . GLN A 1 153 ? -8.701 2.455 25.284 1.00 98.25 153 GLN A O 1
ATOM 1097 N N . THR A 1 154 ? -7.341 4.107 24.595 1.00 98.12 154 THR A N 1
ATOM 1098 C CA . THR A 1 154 ? -7.376 4.858 25.862 1.00 98.12 154 THR A CA 1
ATOM 1099 C C . THR A 1 154 ? -8.806 5.173 26.292 1.00 98.12 154 THR A C 1
ATOM 1101 O O . THR A 1 154 ? -9.186 4.913 27.426 1.00 98.12 154 THR A O 1
ATOM 1104 N N . THR A 1 155 ? -9.647 5.650 25.370 1.00 98.19 155 THR A N 1
ATOM 1105 C CA . THR A 1 155 ? -11.058 5.913 25.676 1.00 98.19 155 THR A CA 1
ATOM 1106 C C . THR A 1 155 ? -11.819 4.647 26.084 1.00 98.19 155 THR A C 1
ATOM 1108 O O . THR A 1 155 ? -12.707 4.722 26.931 1.00 98.19 155 THR A O 1
ATOM 1111 N N . GLN A 1 156 ? -11.523 3.484 25.500 1.00 98.00 156 GLN A N 1
ATOM 1112 C CA . GLN A 1 156 ? -12.159 2.227 25.911 1.00 98.00 156 GLN A CA 1
ATOM 1113 C C . GLN A 1 156 ? -11.673 1.759 27.287 1.00 98.00 156 GLN A C 1
ATOM 1115 O O . GLN A 1 156 ? -12.491 1.282 28.073 1.00 98.00 156 GLN A O 1
ATOM 1120 N N . ASP A 1 157 ? -10.392 1.950 27.600 1.00 98.06 157 ASP A N 1
ATOM 1121 C CA . ASP A 1 157 ? -9.821 1.635 28.912 1.00 98.06 157 ASP A CA 1
ATOM 1122 C C . ASP A 1 157 ? -10.443 2.513 30.013 1.00 98.06 157 ASP A C 1
ATOM 1124 O O . ASP A 1 157 ? -10.887 1.990 31.037 1.00 98.06 157 ASP A O 1
ATOM 1128 N N . ASP A 1 158 ? -10.603 3.818 29.767 1.00 97.94 158 ASP A N 1
ATOM 1129 C CA . ASP A 1 158 ? -11.274 4.743 30.693 1.00 97.94 158 ASP A CA 1
ATOM 1130 C C . ASP A 1 158 ? -12.735 4.332 30.941 1.00 97.94 158 ASP A C 1
ATOM 1132 O O . ASP A 1 158 ? -13.226 4.324 32.073 1.00 97.94 158 ASP A O 1
ATOM 1136 N N . ARG A 1 159 ? -13.453 3.944 29.877 1.00 97.62 159 ARG A N 1
ATOM 1137 C CA . ARG A 1 159 ? -14.846 3.476 29.984 1.00 97.62 159 ARG A CA 1
ATOM 1138 C C . ARG A 1 159 ? -14.950 2.167 30.754 1.00 97.62 159 ARG A C 1
ATOM 1140 O O . ARG A 1 159 ? -15.910 1.987 31.505 1.00 97.62 159 ARG A O 1
ATOM 1147 N N . LEU A 1 160 ? -13.991 1.263 30.571 1.00 97.50 160 LEU A N 1
ATOM 1148 C CA . LEU A 1 160 ? -13.915 0.023 31.331 1.00 97.50 160 LEU A CA 1
ATOM 1149 C C . LEU A 1 160 ? -13.675 0.312 32.816 1.00 97.50 160 LEU A C 1
ATOM 1151 O O . LEU A 1 160 ? -14.391 -0.234 33.656 1.00 97.50 160 LEU A O 1
ATOM 1155 N N . GLN A 1 161 ? -12.725 1.193 33.137 1.00 97.00 161 GLN A N 1
ATOM 1156 C CA . GLN A 1 161 ? -12.428 1.585 34.513 1.00 97.00 161 GLN A CA 1
ATOM 1157 C C . GLN A 1 161 ? -13.644 2.228 35.193 1.00 97.00 161 GLN A C 1
ATOM 1159 O O . GLN A 1 161 ? -13.994 1.864 36.316 1.00 97.00 161 GLN A O 1
ATOM 1164 N N . GLU A 1 162 ? -14.337 3.132 34.502 1.00 96.56 162 GLU A N 1
ATOM 1165 C CA . GLU A 1 162 ? -15.560 3.760 35.008 1.00 96.56 162 GLU A CA 1
ATOM 1166 C C . GLU A 1 162 ? -16.671 2.726 35.251 1.00 96.56 162 GLU A C 1
ATOM 1168 O O . GLU A 1 162 ? -17.331 2.739 36.293 1.00 96.56 162 GLU A O 1
ATOM 1173 N N . ALA A 1 163 ? -16.869 1.785 34.323 1.00 95.75 163 ALA A N 1
ATOM 1174 C CA . ALA A 1 163 ? -17.848 0.713 34.490 1.00 95.75 163 ALA A CA 1
ATOM 1175 C C . ALA A 1 163 ? -17.514 -0.189 35.692 1.00 95.75 163 ALA A C 1
ATOM 1177 O O . ALA A 1 163 ? -18.413 -0.556 36.451 1.00 95.75 163 ALA A O 1
ATOM 1178 N N . GLN A 1 164 ? -16.233 -0.508 35.901 1.00 94.19 164 GLN A N 1
ATOM 1179 C CA . GLN A 1 164 ? -15.763 -1.264 37.065 1.00 94.19 164 GLN A CA 1
ATOM 1180 C C . GLN A 1 164 ? -15.973 -0.492 38.372 1.00 94.19 164 GLN A C 1
ATOM 1182 O O . GLN A 1 164 ? -16.457 -1.070 39.341 1.00 94.19 164 GLN A O 1
ATOM 1187 N N . SER A 1 165 ? -15.684 0.812 38.392 1.00 91.50 165 SER A N 1
ATOM 1188 C CA . SER A 1 165 ? -15.908 1.683 39.553 1.00 91.50 165 SER A CA 1
ATOM 1189 C C . SER A 1 165 ? -17.388 1.745 39.947 1.00 91.50 165 SER A C 1
ATOM 1191 O O . SER A 1 165 ? -17.742 1.578 41.116 1.00 91.50 165 SER A O 1
ATOM 1193 N N . ARG A 1 166 ? -18.285 1.894 38.961 1.00 90.50 166 ARG A N 1
ATOM 1194 C CA . ARG A 1 166 ? -19.743 1.865 39.177 1.00 90.50 166 ARG A CA 1
ATOM 1195 C C . ARG A 1 166 ? -20.233 0.512 39.660 1.00 90.50 166 ARG A C 1
ATOM 1197 O O . ARG A 1 166 ? -21.072 0.461 40.556 1.00 90.50 166 ARG A O 1
ATOM 1204 N N . MET A 1 167 ? -19.716 -0.572 39.079 1.00 90.19 167 MET A N 1
ATOM 1205 C CA . MET A 1 167 ? -20.019 -1.920 39.547 1.00 90.19 167 MET A CA 1
ATOM 1206 C C . MET A 1 167 ? -19.613 -2.055 41.012 1.00 90.19 167 MET A C 1
ATOM 1208 O O . MET A 1 167 ? -20.463 -2.398 41.818 1.00 90.19 167 MET A O 1
ATOM 1212 N N . ALA A 1 168 ? -18.380 -1.689 41.367 1.00 85.25 168 ALA A N 1
ATOM 1213 C CA . ALA A 1 168 ? -17.876 -1.754 42.735 1.00 85.25 168 ALA A CA 1
ATOM 1214 C C . ALA A 1 168 ? -18.627 -0.830 43.703 1.00 85.25 168 ALA A C 1
ATOM 1216 O O . ALA A 1 168 ? -18.771 -1.177 44.864 1.00 85.25 168 ALA A O 1
ATOM 1217 N N . SER A 1 169 ? -19.141 0.314 43.249 1.00 82.12 169 SER A N 1
ATOM 1218 C CA . SER A 1 169 ? -19.960 1.206 44.081 1.00 82.12 169 SER A CA 1
ATOM 1219 C C . SER A 1 169 ? -21.364 0.651 44.338 1.00 82.12 169 SER A C 1
ATOM 1221 O O . SER A 1 169 ? -21.928 0.894 45.396 1.00 82.12 169 SER A O 1
ATOM 1223 N N . ASN A 1 170 ? -21.936 -0.096 43.388 1.00 79.31 170 ASN A N 1
ATOM 1224 C CA . ASN A 1 170 ? -23.270 -0.690 43.529 1.00 79.31 170 ASN A CA 1
ATOM 1225 C C . ASN A 1 170 ? -23.245 -2.096 44.157 1.00 79.31 170 ASN A C 1
ATOM 1227 O O . ASN A 1 170 ? -24.180 -2.486 44.845 1.00 79.31 170 ASN A O 1
ATOM 1231 N N . SER A 1 171 ? -22.199 -2.882 43.895 1.00 70.69 171 SER A N 1
ATOM 1232 C CA . SER A 1 171 ? -21.987 -4.212 44.480 1.00 70.69 171 SER A CA 1
ATOM 1233 C C . SER A 1 171 ? -21.131 -4.170 45.744 1.00 70.69 171 SER A C 1
ATOM 1235 O O . SER A 1 171 ? -20.963 -5.194 46.404 1.00 70.69 171 SER A O 1
ATOM 1237 N N . GLY A 1 172 ? -20.523 -3.024 46.041 1.00 66.44 172 GLY A N 1
ATOM 1238 C CA . GLY A 1 172 ? -19.728 -2.807 47.235 1.00 66.44 172 GLY A CA 1
ATOM 1239 C C . GLY A 1 172 ? -20.645 -2.680 48.432 1.00 66.44 172 GLY A C 1
ATOM 1240 O O . GLY A 1 172 ? -21.462 -1.770 48.516 1.00 66.44 172 GLY A O 1
ATOM 1241 N N . VAL A 1 173 ? -20.497 -3.606 49.367 1.00 68.31 173 VAL A N 1
ATOM 1242 C CA . VAL A 1 173 ? -21.116 -3.497 50.680 1.00 68.31 173 VAL A CA 1
ATOM 1243 C C . VAL A 1 173 ? -20.287 -2.503 51.483 1.00 68.31 173 VAL A C 1
ATOM 1245 O O . VAL A 1 173 ? -19.089 -2.712 51.687 1.00 68.31 173 VAL A O 1
ATOM 1248 N N . SER A 1 174 ? -20.897 -1.403 51.918 1.00 71.56 174 SER A N 1
ATOM 1249 C CA . SER A 1 174 ? -20.225 -0.480 52.827 1.00 71.56 174 SER A CA 1
ATOM 1250 C C . SER A 1 174 ? -20.133 -1.143 54.200 1.00 71.56 174 SER A C 1
ATOM 1252 O O . SER A 1 174 ? -21.137 -1.277 54.895 1.00 71.56 174 SER A O 1
ATOM 1254 N N . LEU A 1 175 ? -18.932 -1.589 54.584 1.00 70.44 175 LEU A N 1
ATOM 1255 C CA . LEU A 1 175 ? -18.668 -2.254 55.870 1.00 70.44 175 LEU A CA 1
ATOM 1256 C C . LEU A 1 175 ? -19.134 -1.414 57.065 1.00 70.44 175 LEU A C 1
ATOM 1258 O O . LEU A 1 175 ? -19.610 -1.977 58.044 1.00 70.44 175 LEU A O 1
ATOM 1262 N N . ASP A 1 176 ? -19.056 -0.087 56.966 1.00 77.25 176 ASP A N 1
ATOM 1263 C CA . ASP A 1 176 ? -19.538 0.837 57.997 1.00 77.25 176 ASP A CA 1
ATOM 1264 C C . ASP A 1 176 ? -21.072 0.885 58.065 1.00 77.25 176 ASP A C 1
ATOM 1266 O O . ASP A 1 176 ? -21.654 0.987 59.148 1.00 77.25 176 ASP A O 1
ATOM 1270 N N . GLU A 1 177 ? -21.746 0.771 56.920 1.00 79.88 177 GLU A N 1
ATOM 1271 C CA . GLU A 1 177 ? -23.207 0.712 56.833 1.00 79.88 177 GLU A CA 1
ATOM 1272 C C . GLU A 1 177 ? -23.724 -0.655 57.308 1.00 79.88 177 GLU A C 1
ATOM 1274 O O . GLU A 1 177 ? -24.686 -0.724 58.074 1.00 79.88 177 GLU A O 1
ATOM 1279 N N . GLU A 1 178 ? -23.026 -1.746 56.971 1.00 80.19 178 GLU A N 1
ATOM 1280 C CA . GLU A 1 178 ? -23.275 -3.070 57.546 1.00 80.19 178 GLU A CA 1
ATOM 1281 C C . GLU A 1 178 ? -23.006 -3.106 59.055 1.00 80.19 178 GLU A C 1
ATOM 1283 O O . GLU A 1 178 ? -23.824 -3.654 59.786 1.00 80.19 178 GLU A O 1
ATOM 1288 N N . LEU A 1 179 ? -21.935 -2.479 59.558 1.00 84.88 179 LEU A N 1
ATOM 1289 C CA . LEU A 1 179 ? -21.652 -2.366 60.998 1.00 84.88 179 LEU A CA 1
ATOM 1290 C C . LEU A 1 179 ? -22.712 -1.542 61.731 1.00 84.88 179 LEU A C 1
ATOM 1292 O O . LEU A 1 179 ? -23.131 -1.904 62.833 1.00 84.88 179 LEU A O 1
ATOM 1296 N N . THR A 1 180 ? -23.177 -0.450 61.128 1.00 86.75 180 THR A N 1
ATOM 1297 C CA . THR A 1 180 ? -24.254 0.380 61.688 1.00 86.75 180 THR A CA 1
ATOM 1298 C C . THR A 1 180 ? -25.572 -0.394 61.726 1.00 86.75 180 THR A C 1
ATOM 1300 O O . THR A 1 180 ? -26.267 -0.406 62.744 1.00 86.75 180 THR A O 1
ATOM 1303 N N . ASN A 1 181 ? -25.897 -1.124 60.659 1.00 86.25 181 ASN A N 1
ATOM 1304 C CA . ASN A 1 181 ? -27.062 -2.005 60.632 1.00 86.25 181 ASN A CA 1
ATOM 1305 C C . ASN A 1 181 ? -26.932 -3.139 61.652 1.00 86.25 181 ASN A C 1
ATOM 1307 O O . ASN A 1 181 ? -27.875 -3.423 62.383 1.00 86.25 181 ASN A O 1
ATOM 1311 N N . LEU A 1 182 ? -25.754 -3.746 61.773 1.00 89.75 182 LEU A N 1
ATOM 1312 C CA . LEU A 1 182 ? -25.485 -4.838 62.702 1.00 89.75 182 LEU A CA 1
ATOM 1313 C C . LEU A 1 182 ? -25.590 -4.370 64.158 1.00 89.75 182 LEU A C 1
ATOM 1315 O O . LEU A 1 182 ? -26.241 -5.033 64.962 1.00 89.75 182 LEU A O 1
ATOM 1319 N N . THR A 1 183 ? -25.034 -3.208 64.501 1.00 90.06 183 THR A N 1
ATOM 1320 C CA . THR A 1 183 ? -25.194 -2.602 65.835 1.00 90.06 183 THR A CA 1
ATOM 1321 C C . THR A 1 183 ? -26.645 -2.218 66.120 1.00 90.06 183 THR A C 1
ATOM 1323 O O . THR A 1 183 ? -27.130 -2.465 67.224 1.00 90.06 183 THR A O 1
ATOM 1326 N N . THR A 1 184 ? -27.377 -1.713 65.125 1.00 89.69 184 THR A N 1
ATOM 1327 C CA . THR A 1 184 ? -28.818 -1.440 65.239 1.00 89.69 184 THR A CA 1
ATOM 1328 C C . THR A 1 184 ? -29.609 -2.726 65.492 1.00 89.69 184 THR A C 1
ATOM 1330 O O . THR A 1 184 ? -30.432 -2.773 66.406 1.00 89.69 184 THR A O 1
ATOM 1333 N N . TYR A 1 185 ? -29.323 -3.806 64.758 1.00 91.62 185 TYR A N 1
ATOM 1334 C CA . TYR A 1 185 ? -29.943 -5.115 64.976 1.00 91.62 185 TYR A CA 1
ATOM 1335 C C . TYR A 1 185 ? -29.595 -5.697 66.348 1.00 91.62 185 TYR A C 1
ATOM 1337 O O . TYR A 1 185 ? -30.473 -6.229 67.026 1.00 91.62 185 TYR A O 1
ATOM 1345 N N . GLN A 1 186 ? -28.349 -5.550 66.806 1.00 89.75 186 GLN A N 1
ATOM 1346 C CA . GLN A 1 186 ? -27.937 -5.956 68.152 1.00 89.75 186 GLN A CA 1
ATOM 1347 C C . GLN A 1 186 ? -28.679 -5.169 69.241 1.00 89.75 186 GLN A C 1
ATOM 1349 O O . GLN A 1 186 ? -29.144 -5.757 70.222 1.00 89.75 186 GLN A O 1
ATOM 1354 N N . GLN A 1 187 ? -28.838 -3.853 69.077 1.00 89.81 187 GLN A N 1
ATOM 1355 C CA . GLN A 1 187 ? -29.597 -3.012 70.006 1.00 89.81 187 GLN A CA 1
ATOM 1356 C C . GLN A 1 187 ? -31.083 -3.385 70.015 1.00 89.81 187 GLN A C 1
ATOM 1358 O O . GLN A 1 187 ? -31.652 -3.564 71.092 1.00 89.81 187 GLN A O 1
ATOM 1363 N N . ALA A 1 188 ? -31.692 -3.573 68.842 1.00 89.19 188 ALA A N 1
ATOM 1364 C CA . ALA A 1 188 ? -33.080 -4.007 68.708 1.00 89.19 188 ALA A CA 1
ATOM 1365 C C . ALA A 1 188 ? -33.312 -5.389 69.342 1.00 89.19 188 ALA A C 1
ATOM 1367 O O . ALA A 1 188 ? -34.281 -5.574 70.075 1.00 89.19 188 ALA A O 1
ATOM 1368 N N . TYR A 1 189 ? -32.391 -6.338 69.142 1.00 89.88 189 TYR A N 1
ATOM 1369 C CA . TYR A 1 189 ? -32.442 -7.659 69.771 1.00 89.88 189 TYR A CA 1
ATOM 1370 C C . TYR A 1 189 ? -32.341 -7.567 71.298 1.00 89.88 189 TYR A C 1
ATOM 1372 O O . TYR A 1 189 ? -33.130 -8.177 72.017 1.00 89.88 189 TYR A O 1
ATOM 1380 N N . THR A 1 190 ? -31.417 -6.750 71.809 1.00 91.19 190 THR A N 1
ATOM 1381 C CA . THR A 1 190 ? -31.249 -6.538 73.255 1.00 91.19 190 THR A CA 1
ATOM 1382 C C . THR A 1 190 ? -32.480 -5.866 73.872 1.00 91.19 190 THR A C 1
ATOM 1384 O O . THR A 1 190 ? -32.907 -6.230 74.969 1.00 91.19 190 THR A O 1
ATOM 1387 N N . ALA A 1 191 ? -33.087 -4.908 73.167 1.00 86.44 191 ALA A N 1
ATOM 1388 C CA . ALA A 1 191 ? -34.337 -4.273 73.574 1.00 86.44 191 ALA A CA 1
ATOM 1389 C C . ALA A 1 191 ? -35.508 -5.273 73.579 1.00 86.44 191 ALA A C 1
ATOM 1391 O O . ALA A 1 191 ? -36.254 -5.324 74.556 1.00 86.44 191 ALA A O 1
ATOM 1392 N N . GLY A 1 192 ? -35.621 -6.118 72.550 1.00 88.75 192 GLY A N 1
ATOM 1393 C CA . GLY A 1 192 ? -36.614 -7.193 72.478 1.00 88.75 192 GLY A CA 1
ATOM 1394 C C . GLY A 1 192 ? -36.455 -8.224 73.599 1.00 88.75 192 GLY A C 1
ATOM 1395 O O . GLY A 1 192 ? -37.437 -8.591 74.241 1.00 88.75 192 GLY A O 1
ATOM 1396 N N . ALA A 1 193 ? -35.221 -8.625 73.915 1.00 88.38 193 ALA A N 1
ATOM 1397 C CA . ALA A 1 193 ? -34.929 -9.519 75.035 1.00 88.38 193 ALA A CA 1
ATOM 1398 C C . ALA A 1 193 ? -35.353 -8.910 76.382 1.00 88.38 193 ALA A C 1
ATOM 1400 O O . ALA A 1 193 ? -35.989 -9.588 77.186 1.00 88.38 193 ALA A O 1
ATOM 1401 N N . ARG A 1 194 ? -35.083 -7.615 76.607 1.00 86.56 194 ARG A N 1
ATOM 1402 C CA . ARG A 1 194 ? -35.560 -6.898 77.803 1.00 86.56 194 ARG A CA 1
ATOM 1403 C C . ARG A 1 194 ? -37.084 -6.820 77.860 1.00 86.56 194 ARG A C 1
ATOM 1405 O O . ARG A 1 194 ? -37.643 -7.025 78.931 1.00 86.56 194 ARG A O 1
ATOM 1412 N N . MET A 1 195 ? -37.758 -6.562 76.737 1.00 85.81 195 MET A N 1
ATOM 1413 C CA . MET A 1 195 ? -39.225 -6.593 76.685 1.00 85.81 195 MET A CA 1
ATOM 1414 C C . MET A 1 195 ? -39.769 -7.974 77.061 1.00 85.81 195 MET A C 1
ATOM 1416 O O . MET A 1 195 ? -40.698 -8.049 77.857 1.00 85.81 195 MET A O 1
ATOM 1420 N N . LEU A 1 196 ? -39.165 -9.059 76.567 1.00 84.88 196 LEU A N 1
ATOM 1421 C CA . LEU A 1 196 ? -39.538 -10.422 76.959 1.00 84.88 196 LEU A CA 1
ATOM 1422 C C . LEU A 1 196 ? -39.317 -10.675 78.454 1.00 84.88 196 LEU A C 1
ATOM 1424 O O . LEU A 1 196 ? -40.176 -11.272 79.092 1.00 84.88 196 LEU A O 1
ATOM 1428 N N . THR A 1 197 ? -38.219 -10.182 79.034 1.00 88.31 197 THR A N 1
ATOM 1429 C CA . THR A 1 197 ? -37.986 -10.282 80.485 1.00 88.31 197 THR A CA 1
ATOM 1430 C C . THR A 1 197 ? -39.045 -9.524 81.286 1.00 88.31 197 THR A C 1
ATOM 1432 O O . THR A 1 197 ? -39.526 -10.031 82.292 1.00 88.31 197 THR A O 1
ATOM 1435 N N . VAL A 1 198 ? -39.445 -8.330 80.839 1.00 86.56 198 VAL A N 1
ATOM 1436 C CA . VAL A 1 198 ? -40.517 -7.557 81.487 1.00 86.56 198 VAL A CA 1
ATOM 1437 C C . VAL A 1 198 ? -41.856 -8.287 81.375 1.00 86.56 198 VAL A C 1
ATOM 1439 O O . VAL A 1 198 ? -42.596 -8.355 82.349 1.00 86.56 198 VAL A O 1
ATOM 1442 N N . VAL A 1 199 ? -42.162 -8.876 80.218 1.00 86.00 199 VAL A N 1
ATOM 1443 C CA . VAL A 1 199 ? -43.373 -9.690 80.034 1.00 86.00 199 VAL A CA 1
ATOM 1444 C C . VAL A 1 199 ? -43.356 -10.918 80.947 1.00 86.00 199 VAL A C 1
ATOM 1446 O O . VAL A 1 199 ? -44.367 -11.194 81.585 1.00 86.00 199 VAL A O 1
ATOM 1449 N N . ASP A 1 200 ? -42.224 -11.614 81.069 1.00 84.88 200 ASP A N 1
ATOM 1450 C CA . ASP A 1 200 ? -42.073 -12.756 81.979 1.00 84.88 200 ASP A CA 1
ATOM 1451 C C . ASP A 1 200 ? -42.257 -12.343 83.450 1.00 84.88 200 ASP A C 1
ATOM 1453 O O . ASP A 1 200 ? -43.001 -12.980 84.191 1.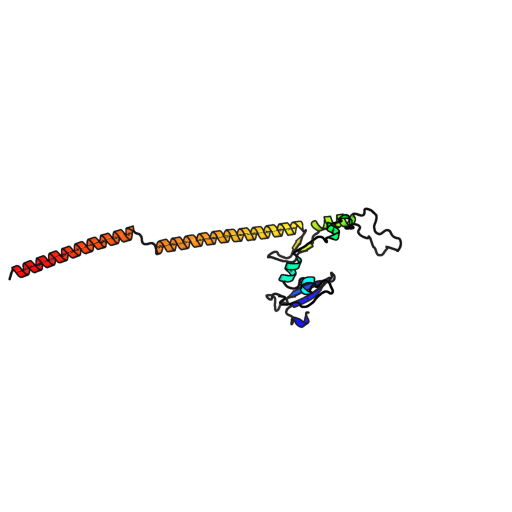00 84.88 200 ASP A O 1
ATOM 1457 N N . GLN A 1 201 ? -41.689 -11.205 83.860 1.00 84.81 201 GLN A N 1
ATOM 1458 C CA . GLN A 1 201 ? -41.903 -10.638 85.196 1.00 84.81 201 GLN A CA 1
ATOM 1459 C C . GLN A 1 201 ? -43.374 -10.275 85.453 1.00 84.81 201 GLN A C 1
ATOM 1461 O O . GLN A 1 201 ? -43.890 -10.526 86.545 1.00 84.81 201 GLN A O 1
ATOM 1466 N N . LEU A 1 202 ? -44.075 -9.721 84.459 1.00 82.81 202 LEU A N 1
ATOM 1467 C CA . LEU A 1 202 ? -45.510 -9.442 84.559 1.00 82.81 202 LEU A CA 1
ATOM 1468 C C . LEU A 1 202 ? -46.328 -10.736 84.678 1.00 82.81 202 LEU A C 1
ATOM 1470 O O . LEU A 1 202 ? -47.233 -10.800 85.510 1.00 82.81 202 LEU A O 1
ATOM 1474 N N . TYR A 1 203 ? -45.989 -11.776 83.911 1.00 84.25 203 TYR A N 1
ATOM 1475 C CA . TYR A 1 203 ? -46.618 -13.096 84.020 1.00 84.25 203 TYR A CA 1
ATOM 1476 C C . TYR A 1 203 ? -46.404 -13.725 85.398 1.00 84.25 203 TYR A C 1
ATOM 1478 O O . TYR A 1 203 ? -47.364 -14.197 86.007 1.00 84.25 203 TYR A O 1
ATOM 1486 N N . GLN A 1 204 ? -45.175 -13.695 85.917 1.00 81.88 204 GLN A N 1
ATOM 1487 C CA . GLN A 1 204 ? -44.872 -14.197 87.257 1.00 81.88 204 GLN A CA 1
ATOM 1488 C C . GLN A 1 204 ? -45.648 -13.426 88.331 1.00 81.88 204 GLN A C 1
ATOM 1490 O O . GLN A 1 204 ? -46.234 -14.048 89.211 1.00 81.88 204 GLN A O 1
ATOM 1495 N N . THR A 1 205 ? -45.731 -12.095 88.226 1.00 80.75 205 THR A N 1
ATOM 1496 C CA . THR A 1 205 ? -46.492 -11.264 89.176 1.00 80.75 205 THR A CA 1
ATOM 1497 C C . THR A 1 205 ? -47.984 -11.605 89.158 1.00 80.75 205 THR A C 1
ATOM 1499 O O . THR A 1 205 ? -48.596 -11.729 90.215 1.00 80.75 205 THR A O 1
ATOM 1502 N N . LEU A 1 206 ? -48.578 -11.801 87.974 1.00 74.81 206 LEU A N 1
ATOM 1503 C CA . LEU A 1 206 ? -49.983 -12.207 87.846 1.00 74.81 206 LEU A CA 1
ATOM 1504 C C . LEU A 1 206 ? -50.250 -13.590 88.454 1.00 74.81 206 LEU A C 1
ATOM 1506 O O . LEU A 1 206 ? -51.276 -13.775 89.102 1.00 74.81 206 LEU A O 1
ATOM 1510 N N . LEU A 1 207 ? -49.330 -14.541 88.280 1.00 74.88 207 LEU A N 1
ATOM 1511 C CA . LEU A 1 207 ? -49.434 -15.878 88.873 1.00 74.88 207 LEU A CA 1
ATOM 1512 C C . LEU A 1 207 ? -49.236 -15.878 90.396 1.00 74.88 207 LEU A C 1
ATOM 1514 O O . LEU A 1 207 ? -49.750 -16.765 91.064 1.00 74.88 207 LEU A O 1
ATOM 1518 N N . GLN A 1 208 ? -48.519 -14.897 90.951 1.00 71.25 208 GLN A N 1
ATOM 1519 C CA . GLN A 1 208 ? -48.272 -14.769 92.393 1.00 71.25 208 GLN A CA 1
ATOM 1520 C C . GLN A 1 208 ? -49.426 -14.102 93.165 1.00 71.25 208 GLN A C 1
ATOM 1522 O O . GLN A 1 208 ? -49.416 -14.103 94.394 1.00 71.25 208 GLN A O 1
ATOM 1527 N N . ILE A 1 209 ? -50.386 -13.496 92.453 1.00 64.19 209 ILE A N 1
ATOM 1528 C CA . ILE A 1 209 ? -51.577 -12.833 93.017 1.00 64.19 209 ILE A CA 1
ATOM 1529 C C . ILE A 1 209 ? -52.809 -13.775 93.018 1.00 64.19 209 ILE A C 1
ATOM 1531 O O . ILE A 1 209 ? -53.874 -13.398 93.511 1.00 64.19 209 ILE A O 1
ATOM 1535 N N . GLN A 1 210 ? -52.672 -15.013 92.526 1.00 47.25 210 GLN A N 1
ATOM 1536 C CA . GLN A 1 210 ? -53.630 -16.112 92.743 1.00 47.25 210 GLN A CA 1
ATOM 1537 C C . GLN A 1 210 ? -53.193 -17.009 93.902 1.00 47.25 210 GLN A C 1
ATOM 1539 O O . GLN A 1 210 ? -54.102 -17.540 94.579 1.00 47.25 210 GLN A O 1
#

Sequence (210 aa):
LNTAMGGAAIFTLNSDGSVSTAKSALYSDYQLNVTGDSTQRGATGVSFTKLFGIGSNNLANQAVNFAVTSQVAKAPQRIGFGIPKITPATVAGDSIISGGDNSGAIALQNVMNADRNFPGAGGISAQRESLSDYAASFYQQVSTLSNAVTQNQTTQDDRLQEAQSRMASNSGVSLDEELTNLTTYQQAYTAGARMLTVVDQLYQTLLQIQ

Secondary structure (DSSP, 8-state):
-GGGGTTSEEEEE-TTS-EEEEE-GGGTT------------GGG---HHHHHT-SHHHHHHHSS-----HHHHH-GGG---PPP---TT--TT---S-TT--HHHHHHHHHTTS-EEEPPBTTBPPEEE-HHHHHHHHHHHHHHHHHHHHHHHHHHHHHHHHHHHHHHHHH---HHHHHHHHHHHHHHHHHHHHHHHHHHHHHHHHHHT-

Foldseek 3Di:
DCVVCVQQKDWDQDPVRAIDIDGHPVNVPDFFADPDFPAADPPVGQTPCLVRVGGPVSVVVVVPDDDDDVVCVVPVVVDDQWDQQDDPPDDPPDDRTDVPHNNSVVVVVCLQFAWDWDPDDDNRHTDTGGVVVVVVVVVVVVVVVVVVVVVVVVVVVVVVVVVVVVCCVVVPDPVVVVVVVVVVVVVVVVVVVVVVVVVVVVVVVVVVVD

pLDDT: mean 87.61, std 6.88, range [47.25, 98.25]